Protein AF-X0Q9S0-F1 (afdb_monomer)

Solvent-accessible surface area (backbone atoms only — not comparable to full-atom values): 22453 Å² total; per-residue (Å²): 138,79,88,78,72,75,58,71,63,37,66,75,70,64,47,68,87,44,74,66,47,53,48,51,51,53,49,36,56,74,54,34,60,65,40,56,36,27,45,19,54,51,12,30,58,43,15,49,47,54,34,52,77,69,72,49,45,73,78,75,65,36,56,52,60,56,29,42,50,25,21,48,35,28,64,40,8,76,16,77,88,15,54,61,89,44,36,42,34,49,24,4,16,52,46,42,39,51,59,40,48,78,71,67,52,55,66,71,62,40,52,50,32,27,50,22,14,48,26,47,88,40,84,91,50,26,72,74,65,49,59,44,19,27,32,32,30,48,6,43,40,23,73,64,73,48,50,70,52,87,73,49,61,90,63,49,65,60,55,50,38,71,78,34,54,54,74,64,34,66,59,53,52,49,52,53,52,34,50,51,27,70,78,41,55,79,27,24,46,63,92,38,71,55,12,53,56,36,43,78,75,44,63,90,80,72,53,62,53,76,69,53,54,56,64,67,62,74,79,78,72,70,66,60,75,81,62,48,51,80,72,66,88,45,83,77,42,43,61,58,50,42,50,55,20,59,76,70,65,34,58,67,54,43,45,68,77,50,57,72,75,34,75,46,57,92,46,95,94,47,80,30,66,17,50,71,42,51,65,67,52,63,88,73,65,71,99,68,93,70,85,72,83,84,73,85,83,76,83,85,78,87,81,91,86,85,87,87,84,88,84,83,87,85,88,86,88,81,88,83,90,82,89,86,90,84,90,88,87,87,89,86,83,88,88,84,91,82,88,83,90,88,82,84,84,88,85,88,83,84,91,79,92,80,91,78,91,81,90,79,87,76,94,129

Radius of gyration: 30.39 Å; Cα contacts (8 Å, |Δi|>4): 397; chains: 1; bounding box: 87×72×73 Å

Mean predicted aligned error: 15.75 Å

Organism: NCBI:txid1219028

Structure (mmCIF, N/CA/C/O backbone):
data_AF-X0Q9S0-F1
#
_entry.id   AF-X0Q9S0-F1
#
loop_
_atom_site.group_PDB
_atom_site.id
_atom_site.type_symbol
_atom_site.label_atom_id
_atom_site.label_alt_id
_atom_site.label_comp_id
_atom_site.label_asym_id
_atom_site.label_entity_id
_atom_site.label_seq_id
_atom_site.pdbx_PDB_ins_code
_atom_site.Cartn_x
_atom_site.Cartn_y
_atom_site.Cartn_z
_atom_site.occupancy
_atom_site.B_iso_or_equiv
_atom_site.auth_seq_id
_atom_site.auth_comp_id
_atom_site.auth_asym_id
_atom_site.auth_atom_id
_atom_site.pdbx_PDB_model_num
ATOM 1 N N . MET A 1 1 ? -32.290 -8.575 16.483 1.00 38.75 1 MET A N 1
ATOM 2 C CA . MET A 1 1 ? -31.457 -8.051 17.584 1.00 38.75 1 MET A CA 1
ATOM 3 C C . MET A 1 1 ? -30.610 -9.194 18.115 1.00 38.75 1 MET A C 1
ATOM 5 O O . MET A 1 1 ? -30.949 -9.802 19.120 1.00 38.75 1 MET A O 1
ATOM 9 N N . THR A 1 2 ? -29.566 -9.558 17.380 1.00 39.25 2 THR A N 1
ATOM 10 C CA . THR A 1 2 ? -28.496 -10.420 17.885 1.00 39.25 2 THR A CA 1
ATOM 11 C C . THR A 1 2 ? -27.460 -9.489 18.491 1.00 39.25 2 THR A C 1
ATOM 13 O O . THR A 1 2 ? -26.942 -8.611 17.811 1.00 39.25 2 THR A O 1
ATOM 16 N N . THR A 1 3 ? -27.273 -9.603 19.800 1.00 47.34 3 THR A N 1
ATOM 17 C CA . THR A 1 3 ? -26.251 -8.912 20.588 1.00 47.34 3 THR A CA 1
ATOM 18 C C . THR A 1 3 ? -24.872 -9.218 20.013 1.00 47.34 3 THR A C 1
ATOM 20 O O . THR A 1 3 ? -24.366 -10.325 20.187 1.00 47.34 3 THR A O 1
ATOM 23 N N . ASP A 1 4 ? -24.313 -8.244 19.302 1.00 51.09 4 ASP A N 1
ATOM 24 C CA . ASP A 1 4 ? -23.002 -8.305 18.667 1.00 51.09 4 ASP A CA 1
ATOM 25 C C . ASP A 1 4 ? -21.937 -7.996 19.726 1.00 51.09 4 ASP A C 1
ATOM 27 O O . ASP A 1 4 ? -21.600 -6.841 19.989 1.00 51.09 4 ASP A O 1
ATOM 31 N N . ALA A 1 5 ? -21.479 -9.026 20.441 1.00 55.69 5 ALA A N 1
ATOM 32 C CA . ALA A 1 5 ? -20.347 -8.867 21.346 1.00 55.69 5 ALA A CA 1
ATOM 33 C C . ALA A 1 5 ? -19.143 -8.327 20.545 1.00 55.69 5 ALA A C 1
ATOM 35 O O . ALA A 1 5 ? -18.957 -8.728 19.392 1.00 55.69 5 ALA A O 1
ATOM 36 N N . PRO A 1 6 ? -18.330 -7.408 21.093 1.00 58.06 6 PRO A N 1
ATOM 37 C CA . PRO A 1 6 ? -17.090 -7.002 20.449 1.00 58.06 6 PRO A CA 1
ATOM 38 C C . PRO A 1 6 ? -16.231 -8.207 20.115 1.00 58.06 6 PRO A C 1
ATOM 40 O O . PRO A 1 6 ? -16.022 -9.078 20.961 1.00 58.06 6 PRO A O 1
ATOM 43 N N . LEU A 1 7 ? -15.739 -8.262 18.874 1.00 71.88 7 LEU A N 1
ATOM 44 C CA . LEU A 1 7 ? -14.664 -9.186 18.544 1.00 71.88 7 LEU A CA 1
ATOM 45 C C . LEU A 1 7 ? -13.523 -8.884 19.532 1.00 71.88 7 LEU A C 1
ATOM 47 O O . LEU A 1 7 ? -13.099 -7.728 19.587 1.00 71.88 7 LEU A O 1
ATOM 51 N N . PRO A 1 8 ? -13.017 -9.864 20.309 1.00 84.75 8 PRO A N 1
ATOM 52 C CA . PRO A 1 8 ? -12.055 -9.608 21.389 1.00 84.75 8 PRO A CA 1
ATOM 53 C C . PRO A 1 8 ? -10.832 -8.784 20.957 1.00 84.75 8 PRO A C 1
ATOM 55 O O . PRO A 1 8 ? -10.258 -8.033 21.741 1.00 84.75 8 PRO A O 1
ATOM 58 N N . VAL A 1 9 ? -10.468 -8.880 19.677 1.00 90.62 9 VAL A N 1
ATOM 59 C CA . VAL A 1 9 ? -9.360 -8.139 19.071 1.00 90.62 9 VAL A CA 1
ATOM 60 C C . VAL A 1 9 ? -9.606 -6.629 18.948 1.00 90.62 9 VAL A C 1
ATOM 62 O O . VAL A 1 9 ? -8.656 -5.858 19.073 1.00 90.62 9 VAL A O 1
ATOM 65 N N . PHE A 1 10 ? -10.855 -6.185 18.750 1.00 94.50 10 PHE A N 1
ATOM 66 C CA . PHE A 1 10 ? -11.200 -4.759 18.696 1.00 94.50 10 PHE A CA 1
ATOM 67 C C . PHE A 1 10 ? -10.978 -4.103 20.054 1.00 94.50 10 PHE A C 1
ATOM 69 O O . PHE A 1 10 ? -10.376 -3.036 20.130 1.00 94.50 10 PHE A O 1
ATOM 76 N N . GLU A 1 11 ? -11.386 -4.774 21.130 1.00 92.56 11 GLU A N 1
ATOM 77 C CA . GLU A 1 11 ? -11.150 -4.301 22.492 1.00 92.56 11 GLU A CA 1
ATOM 78 C C . GLU A 1 11 ? -9.654 -4.328 22.837 1.00 92.56 11 GLU A C 1
ATOM 80 O O . GLU A 1 11 ? -9.102 -3.314 23.268 1.00 92.56 11 GLU A O 1
ATOM 85 N N . GLN A 1 12 ? -8.975 -5.452 22.574 1.00 93.25 12 GLN A N 1
ATOM 86 C CA . GLN A 1 12 ? -7.565 -5.641 22.925 1.00 93.25 12 GLN A CA 1
ATOM 87 C C . GLN A 1 12 ? -6.646 -4.608 22.257 1.00 93.25 12 GLN A C 1
ATOM 89 O O . GLN A 1 12 ? -5.791 -4.019 22.916 1.00 93.25 12 GLN A O 1
ATOM 94 N N . LEU A 1 13 ? -6.850 -4.337 20.965 1.00 95.06 13 LEU A N 1
ATOM 95 C CA . LEU A 1 13 ? -6.058 -3.356 20.216 1.00 95.06 13 LEU A CA 1
ATOM 96 C C . LEU A 1 13 ? -6.692 -1.963 20.184 1.00 95.06 13 LEU A C 1
ATOM 98 O O . LEU A 1 13 ? -6.166 -1.058 19.532 1.00 95.06 13 LEU A O 1
ATOM 102 N N . ARG A 1 14 ? -7.804 -1.773 20.906 1.00 94.62 14 ARG A N 1
ATOM 103 C CA . ARG A 1 14 ? -8.579 -0.527 20.959 1.00 94.62 14 ARG A CA 1
ATOM 104 C C . ARG A 1 14 ? -8.937 -0.001 19.566 1.00 94.62 14 ARG A C 1
ATOM 106 O O . ARG A 1 14 ? -8.844 1.205 19.339 1.00 94.62 14 ARG A O 1
ATOM 113 N N . LEU A 1 15 ? -9.270 -0.894 18.633 1.00 96.88 15 LEU A N 1
ATOM 114 C CA . LEU A 1 15 ? -9.697 -0.551 17.273 1.00 96.88 15 LEU A CA 1
ATOM 115 C C . LEU A 1 15 ? -11.034 0.220 17.325 1.00 96.88 15 LEU A C 1
ATOM 117 O O . LEU A 1 15 ? -11.824 -0.017 18.240 1.00 96.88 15 LEU A O 1
ATOM 121 N N . PRO A 1 16 ? -11.315 1.127 16.374 1.00 96.81 16 PRO A N 1
ATOM 122 C CA . PRO A 1 16 ? -12.570 1.852 16.291 1.00 96.81 16 PRO A CA 1
ATOM 123 C C . PRO A 1 16 ? -13.663 0.834 16.043 1.00 96.81 16 PRO A C 1
ATOM 125 O O . PRO A 1 16 ? -13.645 0.112 15.048 1.00 96.81 16 PRO A O 1
ATOM 128 N N . ASP A 1 17 ? -14.580 0.747 16.993 1.00 95.75 17 ASP A N 1
ATOM 129 C CA . ASP A 1 17 ? -15.583 -0.300 17.044 1.00 95.75 17 ASP A CA 1
ATOM 130 C C . ASP A 1 17 ? -16.940 0.245 16.589 1.00 95.75 17 ASP A C 1
ATOM 132 O O . ASP A 1 17 ? -17.785 0.643 17.394 1.00 95.75 17 ASP A O 1
ATOM 136 N N . THR A 1 18 ? -17.117 0.328 15.271 1.00 96.25 18 THR A N 1
ATOM 137 C CA . THR A 1 18 ? -18.358 0.760 14.624 1.00 96.25 18 THR A CA 1
ATOM 138 C C . THR A 1 18 ? -18.857 -0.334 13.684 1.00 96.25 18 THR A C 1
ATOM 140 O O . THR A 1 18 ? -18.119 -1.243 13.304 1.00 96.25 18 THR A O 1
ATOM 143 N N . GLY A 1 19 ? -20.130 -0.267 13.282 1.00 96.88 19 GLY A N 1
ATOM 144 C CA . GLY A 1 19 ? -20.668 -1.236 12.319 1.00 96.88 19 GLY A CA 1
ATOM 145 C C . GLY A 1 19 ? -19.870 -1.255 11.009 1.00 96.88 19 GLY A C 1
ATOM 146 O O . GLY A 1 19 ? -19.574 -2.319 10.479 1.00 96.88 19 GLY A O 1
ATOM 147 N N . LEU A 1 20 ? -19.436 -0.082 10.537 1.00 98.44 20 LEU A N 1
ATOM 148 C CA . LEU A 1 20 ? -18.672 0.057 9.300 1.00 98.44 20 LEU A CA 1
ATOM 149 C C . LEU A 1 20 ? -17.265 -0.557 9.401 1.00 98.44 20 LEU A C 1
ATOM 151 O O . LEU A 1 20 ? -16.809 -1.199 8.454 1.00 98.44 20 LEU A O 1
ATOM 155 N N . THR A 1 21 ? -16.578 -0.405 10.538 1.00 98.38 21 THR A N 1
ATOM 156 C CA . THR A 1 21 ? -15.241 -0.994 10.728 1.00 98.38 21 THR A CA 1
ATOM 157 C C . THR A 1 21 ? -15.302 -2.507 10.895 1.00 98.38 21 THR A C 1
ATOM 159 O O . THR A 1 21 ? -14.452 -3.206 10.344 1.00 98.38 21 THR A O 1
ATOM 162 N N . ARG A 1 22 ? -16.326 -3.040 11.575 1.00 98.00 22 ARG A N 1
ATOM 163 C CA . ARG A 1 22 ? -16.581 -4.491 11.656 1.00 98.00 22 ARG A CA 1
ATOM 164 C C . ARG A 1 22 ? -16.895 -5.100 10.295 1.00 98.00 22 ARG A C 1
ATOM 166 O O . ARG A 1 22 ? -16.372 -6.168 9.967 1.00 98.00 22 ARG A O 1
ATOM 173 N N . ASP A 1 23 ? -17.704 -4.409 9.499 1.00 98.31 23 ASP A N 1
ATOM 174 C CA . ASP A 1 23 ? -18.024 -4.814 8.134 1.00 98.31 23 ASP A CA 1
ATOM 175 C C . ASP A 1 23 ? -16.766 -4.864 7.265 1.00 98.31 23 ASP A C 1
ATOM 177 O O . ASP A 1 23 ? -16.524 -5.869 6.602 1.00 98.31 23 ASP A O 1
ATOM 181 N N . ALA A 1 24 ? -15.941 -3.810 7.291 1.00 98.69 24 ALA A N 1
ATOM 182 C CA . ALA A 1 24 ? -14.699 -3.757 6.520 1.00 98.69 24 ALA A CA 1
ATOM 183 C C . ALA A 1 24 ? -13.704 -4.834 6.971 1.00 98.69 24 ALA A C 1
ATOM 185 O O . ALA A 1 24 ? -13.101 -5.508 6.140 1.00 98.69 24 ALA A O 1
ATOM 186 N N . TYR A 1 25 ? -13.575 -5.043 8.283 1.00 98.50 25 TYR A N 1
ATOM 187 C CA . TYR A 1 25 ? -12.740 -6.096 8.855 1.00 98.50 25 TYR A CA 1
ATOM 188 C C . TYR A 1 25 ? -13.167 -7.486 8.366 1.00 98.50 25 TYR A C 1
ATOM 190 O O . TYR A 1 25 ? -12.335 -8.258 7.895 1.00 98.50 25 TYR A O 1
ATOM 198 N N . THR A 1 26 ? -14.468 -7.786 8.420 1.00 98.00 26 THR A N 1
ATOM 199 C CA . THR A 1 26 ? -15.025 -9.071 7.967 1.00 98.00 26 THR A CA 1
ATOM 200 C C . THR A 1 26 ? -14.883 -9.246 6.457 1.00 98.00 26 THR A C 1
ATOM 202 O O . THR A 1 26 ? -14.530 -10.327 5.989 1.00 98.00 26 THR A O 1
ATOM 205 N N . TYR A 1 27 ? -15.128 -8.181 5.694 1.00 98.50 27 TYR A N 1
ATOM 206 C CA . TYR A 1 27 ? -14.993 -8.175 4.242 1.00 98.50 27 TYR A CA 1
ATOM 207 C C . TYR A 1 27 ? -13.560 -8.500 3.809 1.00 98.50 27 TYR A C 1
ATOM 209 O O . TYR A 1 27 ? -13.349 -9.443 3.051 1.00 98.50 27 TYR A O 1
ATOM 217 N N . VAL A 1 28 ? -12.562 -7.798 4.354 1.00 98.50 28 VAL A N 1
ATOM 218 C CA . VAL A 1 28 ? -11.153 -8.021 3.992 1.00 98.50 28 VAL A CA 1
ATOM 219 C C . VAL A 1 28 ? -10.656 -9.389 4.463 1.00 98.50 28 VAL A C 1
ATOM 221 O O . VAL A 1 28 ? -9.937 -10.053 3.715 1.00 98.50 28 VAL A O 1
ATOM 224 N N . ALA A 1 29 ? -11.080 -9.850 5.646 1.00 98.19 29 ALA A N 1
ATOM 225 C CA . ALA A 1 29 ? -10.764 -11.192 6.139 1.00 98.19 29 ALA A CA 1
ATOM 226 C C . ALA A 1 29 ? -11.293 -12.307 5.220 1.00 98.19 29 ALA A C 1
ATOM 228 O O . ALA A 1 29 ? -10.673 -13.359 5.110 1.00 98.19 29 ALA A O 1
ATOM 229 N N . GLY A 1 30 ? -12.442 -12.095 4.568 1.00 98.19 30 GLY A N 1
ATOM 230 C CA . GLY A 1 30 ? -13.020 -13.053 3.622 1.00 98.19 30 GLY A CA 1
ATOM 231 C C . GLY A 1 30 ? -12.480 -12.935 2.194 1.00 98.19 30 GLY A C 1
ATOM 232 O O . GLY A 1 30 ? -12.464 -13.927 1.468 1.00 98.19 30 GLY A O 1
ATOM 233 N N . ALA A 1 31 ? -12.056 -11.737 1.783 1.00 98.06 31 ALA A N 1
ATOM 234 C CA . ALA A 1 31 ? -11.653 -11.443 0.407 1.00 98.06 31 ALA A CA 1
ATOM 235 C C . ALA A 1 31 ? -10.149 -11.626 0.142 1.00 98.06 31 ALA A C 1
ATOM 237 O O . ALA A 1 31 ? -9.744 -11.799 -1.008 1.00 98.06 31 ALA A O 1
ATOM 238 N N . THR A 1 32 ? -9.305 -11.573 1.177 1.00 98.38 32 THR A N 1
ATOM 239 C CA . THR A 1 32 ? -7.841 -11.594 1.028 1.00 98.38 32 THR A CA 1
ATOM 240 C C . THR A 1 32 ? -7.196 -12.763 1.778 1.00 98.38 32 THR A C 1
ATOM 242 O O . THR A 1 32 ? -7.757 -13.245 2.759 1.00 98.38 32 THR A O 1
ATOM 245 N N . PRO A 1 33 ? -6.007 -13.235 1.355 1.00 98.06 33 PRO A N 1
ATOM 246 C CA . PRO A 1 33 ? -5.219 -14.166 2.157 1.00 98.06 33 PRO A CA 1
ATOM 247 C C . PRO A 1 33 ? -4.855 -13.582 3.530 1.00 98.06 33 PRO A C 1
ATOM 249 O O . PRO A 1 33 ? -4.583 -12.385 3.639 1.00 98.06 33 PRO A O 1
ATOM 252 N N . ASP A 1 34 ? -4.720 -14.446 4.542 1.00 98.38 34 ASP A N 1
ATOM 253 C CA . ASP A 1 34 ? -4.418 -14.058 5.930 1.00 98.38 34 ASP A CA 1
ATOM 254 C C . ASP A 1 34 ? -3.247 -13.076 6.056 1.00 98.38 34 ASP A C 1
ATOM 256 O O . ASP A 1 34 ? -3.319 -12.129 6.833 1.00 98.38 34 ASP A O 1
ATOM 260 N N . PHE A 1 35 ? -2.170 -13.244 5.279 1.00 98.50 35 PHE A N 1
ATOM 261 C CA . PHE A 1 35 ? -1.013 -12.348 5.365 1.00 98.50 35 PHE A CA 1
ATOM 262 C C . PHE A 1 35 ? -1.349 -10.899 4.971 1.00 98.50 35 PHE A C 1
ATOM 264 O O . PHE A 1 35 ? -0.801 -9.981 5.583 1.00 98.50 35 PHE A O 1
ATOM 271 N N . ILE A 1 36 ? -2.261 -10.693 4.010 1.00 98.62 36 ILE A N 1
ATOM 272 C CA . ILE A 1 36 ? -2.746 -9.368 3.595 1.00 98.62 36 ILE A CA 1
ATOM 273 C C . ILE A 1 36 ? -3.682 -8.819 4.661 1.00 98.62 36 ILE A C 1
ATOM 275 O O . ILE A 1 36 ? -3.451 -7.735 5.182 1.00 98.62 36 ILE A O 1
ATOM 279 N N . PHE A 1 37 ? -4.689 -9.591 5.060 1.00 98.75 37 PHE A N 1
ATOM 280 C CA . PHE A 1 37 ? -5.626 -9.170 6.096 1.00 98.75 37 PHE A CA 1
ATOM 281 C C . PHE A 1 37 ? -4.911 -8.772 7.400 1.00 98.75 37 PHE A C 1
ATOM 283 O O . PHE A 1 37 ? -5.139 -7.689 7.946 1.00 98.75 37 PHE A O 1
ATOM 290 N N . HIS A 1 38 ? -3.980 -9.608 7.865 1.00 98.75 38 HIS A N 1
ATOM 291 C CA . HIS A 1 38 ? -3.142 -9.316 9.022 1.00 98.75 38 HIS A CA 1
ATOM 292 C C . HIS A 1 38 ? -2.341 -8.027 8.808 1.00 98.75 38 HIS A C 1
ATOM 294 O O . HIS A 1 38 ? -2.346 -7.162 9.681 1.00 98.75 38 HIS A O 1
ATOM 300 N N . HIS A 1 39 ? -1.677 -7.875 7.657 1.00 98.75 39 HIS A N 1
ATOM 301 C CA . HIS A 1 39 ? -0.933 -6.663 7.306 1.00 98.75 39 HIS A CA 1
ATOM 302 C C . HIS A 1 39 ? -1.788 -5.401 7.390 1.00 98.75 39 HIS A C 1
ATOM 304 O O . HIS A 1 39 ? -1.365 -4.414 7.996 1.00 98.75 39 HIS A O 1
ATOM 310 N N . SER A 1 40 ? -2.999 -5.437 6.849 1.00 98.69 40 SER A N 1
ATOM 311 C CA . SER A 1 40 ? -3.891 -4.287 6.825 1.00 98.69 40 SER A CA 1
ATOM 312 C C . SER A 1 40 ? -4.284 -3.838 8.240 1.00 98.69 40 SER A C 1
ATOM 314 O O . SER A 1 40 ? -4.244 -2.645 8.554 1.00 98.69 40 SER A O 1
ATOM 316 N N . VAL A 1 41 ? -4.553 -4.786 9.150 1.00 98.69 41 VAL A N 1
ATOM 317 C CA . VAL A 1 41 ? -4.840 -4.470 10.562 1.00 98.69 41 VAL A CA 1
ATOM 318 C C . VAL A 1 41 ? -3.590 -3.975 11.299 1.00 98.69 41 VAL A C 1
ATOM 320 O O . VAL A 1 41 ? -3.659 -2.977 12.021 1.00 98.69 41 VAL A O 1
ATOM 323 N N . ARG A 1 42 ? -2.423 -4.608 11.101 1.00 98.75 42 ARG A N 1
ATOM 324 C CA . ARG A 1 42 ? -1.157 -4.144 11.706 1.00 98.75 42 ARG A CA 1
ATOM 325 C C . ARG 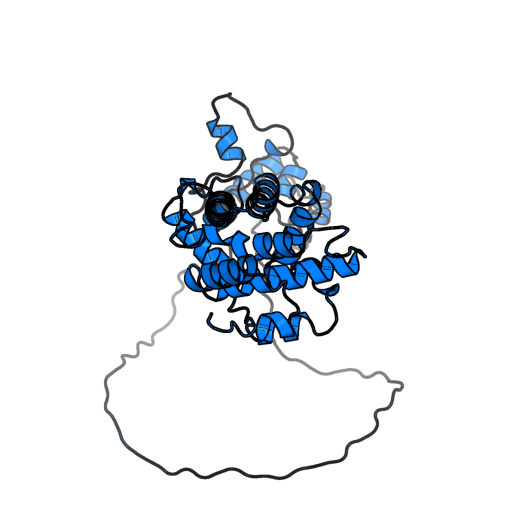A 1 42 ? -0.795 -2.729 11.262 1.00 98.75 42 ARG A C 1
ATOM 327 O O . ARG A 1 42 ? -0.391 -1.913 12.090 1.00 98.75 42 ARG A O 1
ATOM 334 N N . SER A 1 43 ? -0.991 -2.429 9.981 1.00 98.88 43 SER A N 1
ATOM 335 C CA . SER A 1 43 ? -0.730 -1.115 9.389 1.00 98.88 43 SER A CA 1
ATOM 336 C C . SER A 1 43 ? -1.533 -0.019 10.078 1.00 98.88 43 SER A C 1
ATOM 338 O O . SER A 1 43 ? -0.978 1.028 10.402 1.00 98.88 43 SER A O 1
ATOM 340 N N . TYR A 1 44 ? -2.804 -0.274 10.400 1.00 98.88 44 TYR A N 1
ATOM 341 C CA . TYR A 1 44 ? -3.607 0.651 11.196 1.00 98.88 44 TYR A CA 1
ATOM 342 C C . TYR A 1 44 ? -3.036 0.879 12.604 1.00 98.88 44 TYR A C 1
ATOM 344 O O . TYR A 1 44 ? -2.895 2.024 13.043 1.00 98.88 44 TYR A O 1
ATOM 352 N N . VAL A 1 45 ? -2.665 -0.192 13.312 1.00 98.81 45 VAL A N 1
ATOM 353 C CA . VAL A 1 45 ? -2.117 -0.073 14.673 1.00 98.81 45 VAL A CA 1
ATOM 354 C C . VAL A 1 45 ? -0.823 0.747 14.673 1.00 98.81 45 VAL A C 1
ATOM 356 O O . VAL A 1 45 ? -0.633 1.620 15.524 1.00 98.81 45 VAL A O 1
ATOM 359 N N . PHE A 1 46 ? 0.047 0.536 13.683 1.00 98.81 46 PHE A N 1
ATOM 360 C CA . PHE A 1 46 ? 1.271 1.322 13.534 1.00 98.81 46 PHE A CA 1
ATOM 361 C C . PHE A 1 46 ? 0.993 2.764 13.100 1.00 98.81 46 PHE A C 1
ATOM 363 O O . PHE A 1 46 ? 1.628 3.678 13.624 1.00 98.81 46 PHE A O 1
ATOM 370 N N . ALA A 1 47 ? 0.012 3.005 12.224 1.00 98.75 47 ALA A N 1
ATOM 371 C CA . ALA A 1 47 ? -0.422 4.355 11.861 1.00 98.75 47 ALA A CA 1
ATOM 372 C C . ALA A 1 47 ? -0.855 5.159 13.098 1.00 98.75 47 ALA A C 1
ATOM 374 O O . ALA A 1 47 ? -0.444 6.308 13.272 1.00 98.75 47 ALA A O 1
ATOM 375 N N . ARG A 1 48 ? -1.600 4.539 14.020 1.00 98.44 48 ARG A N 1
ATOM 376 C CA . ARG A 1 48 ? -1.983 5.177 15.287 1.00 98.44 48 ARG A CA 1
ATOM 377 C C . ARG A 1 48 ? -0.833 5.433 16.236 1.00 98.44 48 ARG A C 1
ATOM 379 O O . ARG A 1 48 ? -0.810 6.487 16.868 1.00 98.44 48 ARG A O 1
ATOM 386 N N . ALA A 1 49 ? 0.126 4.517 16.328 1.00 98.56 49 ALA A N 1
ATOM 387 C CA . ALA A 1 49 ? 1.345 4.761 17.094 1.00 98.56 49 ALA A CA 1
ATOM 388 C C . ALA A 1 49 ? 2.104 5.984 16.544 1.00 98.56 49 ALA A C 1
ATOM 390 O O . ALA A 1 49 ? 2.543 6.843 17.309 1.00 98.56 49 ALA A O 1
ATOM 391 N N . HIS A 1 50 ? 2.176 6.133 15.216 1.00 98.50 50 HIS A N 1
ATOM 392 C CA . HIS A 1 50 ? 2.764 7.320 14.586 1.00 98.50 50 HIS A CA 1
ATOM 393 C C . HIS A 1 50 ? 1.968 8.595 14.845 1.00 98.50 50 HIS A C 1
ATOM 395 O O . HIS A 1 50 ? 2.577 9.650 15.014 1.00 98.50 50 HIS A O 1
ATOM 401 N N . ALA A 1 51 ? 0.637 8.523 14.883 1.00 98.44 51 ALA A N 1
ATOM 402 C CA . ALA A 1 51 ? -0.205 9.660 15.245 1.00 98.44 51 ALA A CA 1
ATOM 403 C C . ALA A 1 51 ? 0.077 10.120 16.685 1.00 98.44 51 ALA A C 1
ATOM 405 O O . ALA A 1 51 ? 0.321 11.302 16.923 1.00 98.44 51 ALA A O 1
ATOM 406 N N . GLN A 1 52 ? 0.154 9.174 17.627 1.00 97.50 52 GLN A N 1
ATOM 407 C CA . GLN A 1 52 ? 0.480 9.441 19.032 1.00 97.50 52 GLN A CA 1
ATOM 408 C C . GLN A 1 52 ? 1.870 10.066 19.193 1.00 97.50 52 GLN A C 1
ATOM 410 O O . GLN A 1 52 ? 2.018 11.059 19.902 1.00 97.50 52 GLN A O 1
ATOM 415 N N . ASN A 1 53 ? 2.876 9.547 18.483 1.00 97.12 53 ASN A N 1
ATOM 416 C CA . ASN A 1 53 ? 4.231 10.105 18.484 1.00 97.12 53 ASN A CA 1
ATOM 417 C C . ASN A 1 53 ? 4.294 11.542 17.940 1.00 97.12 53 ASN A C 1
ATOM 419 O O . ASN A 1 53 ? 5.190 12.301 18.304 1.00 97.12 53 ASN A O 1
ATOM 423 N N . GLN A 1 54 ? 3.353 11.916 17.071 1.00 97.12 54 GLN A N 1
ATOM 424 C CA . GLN A 1 54 ? 3.213 13.268 16.528 1.00 97.12 54 GLN A CA 1
ATOM 425 C C . GLN A 1 54 ? 2.328 14.179 17.399 1.00 97.12 54 GLN A C 1
ATOM 427 O O . GLN A 1 54 ? 2.171 15.352 17.074 1.00 97.12 54 GLN A O 1
ATOM 432 N N . GLY A 1 55 ? 1.759 13.668 18.498 1.00 97.88 55 GLY A N 1
ATOM 433 C CA . GLY A 1 55 ? 0.833 14.412 19.355 1.00 97.88 55 GLY A CA 1
ATOM 434 C C . GLY A 1 55 ? -0.556 14.628 18.745 1.00 97.88 55 GLY A C 1
ATOM 435 O O . GLY A 1 55 ? -1.276 15.511 19.204 1.00 97.88 55 GLY A O 1
ATOM 436 N N . LEU A 1 56 ? -0.923 13.846 17.722 1.00 98.38 56 LEU A N 1
ATOM 437 C CA . LEU A 1 56 ? -2.205 13.943 17.024 1.00 98.38 56 LEU A CA 1
ATOM 438 C C . LEU A 1 56 ? -3.286 13.133 17.747 1.00 98.38 56 LEU A C 1
ATOM 440 O O . LEU A 1 56 ? -3.081 11.971 18.112 1.00 98.38 56 LEU A O 1
ATOM 444 N N . ASN A 1 57 ? -4.466 13.727 17.891 1.00 97.44 57 ASN A N 1
ATOM 445 C CA . ASN A 1 57 ? -5.608 13.159 18.593 1.00 97.44 57 ASN A CA 1
ATOM 446 C C . ASN A 1 57 ? -6.700 12.726 17.610 1.00 97.44 57 ASN A C 1
ATOM 448 O O . ASN A 1 57 ? -7.171 13.510 16.782 1.00 97.44 57 ASN A O 1
ATOM 452 N N . ALA A 1 58 ? -7.148 11.479 17.756 1.00 97.44 58 ALA A N 1
ATOM 453 C CA . ALA A 1 58 ? -8.307 10.947 17.047 1.00 97.44 58 ALA A CA 1
ATOM 454 C C . ALA A 1 58 ? -9.557 11.815 17.290 1.00 97.44 58 ALA A C 1
ATOM 456 O O . ALA A 1 58 ? -9.822 12.237 18.416 1.00 97.44 58 ALA A O 1
ATOM 457 N N . GLY A 1 59 ? -10.322 12.084 16.232 1.00 95.19 59 GLY A N 1
ATOM 458 C CA . GLY A 1 59 ? -11.538 12.902 16.256 1.00 95.19 59 GLY A CA 1
ATOM 459 C C . GLY A 1 59 ? -11.303 14.417 16.293 1.00 95.19 59 GLY A C 1
ATOM 460 O O . GLY A 1 59 ? -12.267 15.172 16.195 1.00 95.19 59 GLY A O 1
ATOM 461 N N . THR A 1 60 ? -10.052 14.872 16.430 1.00 96.44 60 THR A N 1
ATOM 462 C CA . THR A 1 60 ? -9.683 16.298 16.339 1.00 96.44 60 THR A CA 1
ATOM 463 C C . THR A 1 60 ? -8.749 16.550 15.162 1.00 96.44 60 THR A C 1
ATOM 465 O O . THR A 1 60 ? -9.040 17.397 14.324 1.00 96.44 60 THR A O 1
ATOM 468 N N . ASP A 1 61 ? -7.650 15.797 15.087 1.00 98.06 61 ASP A N 1
ATOM 469 C CA . ASP A 1 61 ? -6.606 15.985 14.075 1.00 98.06 61 ASP A CA 1
ATOM 470 C C . ASP A 1 61 ? -6.751 15.028 12.878 1.00 98.06 61 ASP A C 1
ATOM 472 O O . ASP A 1 61 ? -6.214 15.296 11.801 1.00 98.06 61 ASP A O 1
ATOM 476 N N . TYR A 1 62 ? -7.452 13.905 13.076 1.00 98.50 62 TYR A N 1
ATOM 477 C CA . TYR A 1 62 ? -7.799 12.923 12.044 1.00 98.50 62 TYR A CA 1
ATOM 478 C C . TYR A 1 62 ? -9.049 12.115 12.424 1.00 98.50 62 TYR A C 1
ATOM 480 O O . TYR A 1 62 ? -9.348 11.931 13.609 1.00 98.50 62 TYR A O 1
ATOM 488 N N . ASP A 1 63 ? -9.759 11.597 11.424 1.00 98.56 63 ASP A N 1
ATOM 489 C CA . ASP A 1 63 ? -10.852 10.630 11.584 1.00 98.56 63 ASP A CA 1
ATOM 490 C C . ASP A 1 63 ? -10.280 9.210 11.786 1.00 98.56 63 ASP A C 1
ATOM 492 O O . ASP A 1 63 ? -9.678 8.621 10.886 1.00 98.56 63 ASP A O 1
ATOM 496 N N . ASP A 1 64 ? -10.444 8.658 12.992 1.00 98.56 64 ASP A N 1
ATOM 497 C CA . ASP A 1 64 ? -9.895 7.346 13.369 1.00 98.56 64 ASP A CA 1
ATOM 498 C C . ASP A 1 64 ? -10.611 6.174 12.682 1.00 98.56 64 ASP A C 1
ATOM 500 O O . ASP A 1 64 ? -9.974 5.188 12.306 1.00 98.56 64 ASP A O 1
ATOM 504 N N . GLU A 1 65 ? -11.925 6.300 12.459 1.00 98.75 65 GLU A N 1
ATOM 505 C CA . GLU A 1 65 ? -12.700 5.321 11.693 1.00 98.75 65 GLU A CA 1
ATOM 506 C C . GLU A 1 65 ? -12.204 5.297 10.244 1.00 98.75 65 GLU A C 1
ATOM 508 O O . GLU A 1 65 ? -11.942 4.232 9.687 1.00 98.75 65 GLU A O 1
ATOM 513 N N . LEU A 1 66 ? -12.000 6.472 9.646 1.00 98.81 66 LEU A N 1
ATOM 514 C CA . LEU A 1 66 ? -11.524 6.592 8.271 1.00 98.81 66 LEU A CA 1
ATOM 515 C C . LEU A 1 66 ? -10.076 6.124 8.100 1.00 98.81 66 LEU A C 1
ATOM 517 O O . LEU A 1 66 ? -9.762 5.480 7.097 1.00 98.81 66 LEU A O 1
ATOM 521 N N . LEU A 1 67 ? -9.200 6.390 9.075 1.00 98.88 67 LEU A N 1
ATOM 522 C CA . LEU A 1 67 ? -7.838 5.854 9.086 1.00 98.88 67 LEU A CA 1
ATOM 523 C C . LEU A 1 67 ? -7.851 4.320 9.140 1.00 98.88 67 LEU A C 1
ATOM 525 O O . LEU A 1 67 ? -7.104 3.675 8.403 1.00 98.88 67 LEU A O 1
ATOM 529 N N . PHE A 1 68 ? -8.718 3.730 9.970 1.00 98.88 68 PHE A N 1
ATOM 530 C CA . PHE A 1 68 ? -8.901 2.280 10.018 1.00 98.88 68 PHE A CA 1
ATOM 531 C C . PHE A 1 68 ? -9.368 1.722 8.681 1.00 98.88 68 PHE A C 1
ATOM 533 O O . PHE A 1 68 ? -8.741 0.803 8.162 1.00 98.88 68 PHE A O 1
ATOM 540 N N . LEU A 1 69 ? -10.422 2.295 8.097 1.00 98.94 69 LEU A N 1
ATOM 541 C CA . LEU A 1 69 ? -10.962 1.849 6.812 1.00 98.94 69 LEU A CA 1
ATOM 542 C C . LEU A 1 69 ? -9.916 1.945 5.700 1.00 98.94 69 LEU A C 1
ATOM 544 O O . LEU A 1 69 ? -9.744 0.993 4.945 1.00 98.94 69 LEU A O 1
ATOM 548 N N . SER A 1 70 ? -9.173 3.053 5.651 1.00 98.88 70 SER A N 1
ATOM 549 C CA . SER A 1 70 ? -8.104 3.268 4.671 1.00 98.88 70 SER A CA 1
ATOM 550 C C . SER A 1 70 ? -7.016 2.202 4.787 1.00 98.88 70 SER A C 1
ATOM 552 O O . SER A 1 70 ? -6.646 1.601 3.785 1.00 98.88 70 SER A O 1
ATOM 554 N N . CYS A 1 71 ? -6.534 1.915 6.000 1.00 98.94 71 CYS A N 1
ATOM 555 C CA . CYS A 1 71 ? -5.525 0.878 6.225 1.00 98.94 71 CYS A CA 1
ATOM 556 C C . CYS A 1 71 ? -6.060 -0.532 5.956 1.00 98.94 71 CYS A C 1
ATOM 558 O O . CYS A 1 71 ? -5.370 -1.334 5.334 1.00 98.94 71 CYS A O 1
ATOM 560 N N . VAL A 1 72 ? -7.276 -0.851 6.408 1.00 98.81 72 VAL A N 1
ATOM 561 C CA . VAL A 1 72 ? -7.849 -2.197 6.277 1.00 98.81 72 VAL A CA 1
ATOM 562 C C . VAL A 1 72 ? -8.119 -2.548 4.813 1.00 98.81 72 VAL A C 1
ATOM 564 O O . VAL A 1 72 ? -7.848 -3.672 4.399 1.00 98.81 72 VAL A O 1
ATOM 567 N N . LEU A 1 73 ? -8.573 -1.580 4.016 1.00 98.88 73 LEU A N 1
ATOM 568 C CA . LEU A 1 73 ? -8.952 -1.784 2.618 1.00 98.88 73 LEU A CA 1
ATOM 569 C C . LEU A 1 73 ? -7.802 -1.585 1.612 1.00 98.88 73 LEU A C 1
ATOM 571 O O . LEU A 1 73 ? -8.002 -1.888 0.440 1.00 98.88 73 LEU A O 1
ATOM 575 N N . HIS A 1 74 ? -6.620 -1.092 2.008 1.00 98.88 74 HIS A N 1
ATOM 576 C CA . HIS A 1 74 ? -5.629 -0.607 1.029 1.00 98.88 74 HIS A CA 1
ATOM 577 C C . HIS A 1 74 ? -5.122 -1.647 0.022 1.00 98.88 74 HIS A C 1
ATOM 579 O O . HIS A 1 74 ? -4.909 -1.321 -1.144 1.00 98.88 74 HIS A O 1
ATOM 585 N N . ASP A 1 75 ? -4.996 -2.899 0.452 1.00 98.75 75 ASP A N 1
ATOM 586 C CA . ASP A 1 75 ? -4.524 -4.002 -0.387 1.00 98.75 75 ASP A CA 1
ATOM 587 C C . ASP A 1 75 ? -5.668 -4.838 -0.979 1.00 98.75 75 ASP A C 1
ATOM 589 O O . ASP A 1 75 ? -5.433 -5.904 -1.553 1.00 98.75 75 ASP A O 1
ATOM 593 N N . ILE A 1 76 ?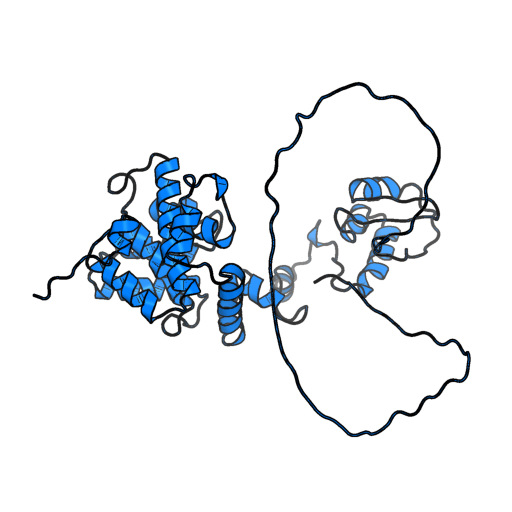 -6.923 -4.370 -0.907 1.00 98.75 76 ILE A N 1
ATOM 594 C CA . ILE A 1 76 ? -8.056 -5.115 -1.477 1.00 98.75 76 ILE A CA 1
ATOM 595 C C . ILE A 1 76 ? -7.911 -5.316 -2.993 1.00 98.75 76 ILE A C 1
ATOM 597 O O . ILE A 1 76 ? -8.436 -6.288 -3.526 1.00 98.75 76 ILE A O 1
ATOM 601 N N . GLY A 1 77 ? -7.124 -4.485 -3.685 1.00 98.50 77 GLY A N 1
ATOM 602 C CA . GLY A 1 77 ? -6.785 -4.671 -5.103 1.00 98.50 77 GLY A CA 1
ATOM 603 C C . GLY A 1 77 ? -5.974 -5.941 -5.405 1.00 98.50 77 GLY A C 1
ATOM 604 O O . GLY A 1 77 ? -5.885 -6.368 -6.555 1.00 98.50 77 GLY A O 1
ATOM 605 N N . VAL A 1 78 ? -5.395 -6.577 -4.380 1.00 98.25 78 VAL A N 1
ATOM 606 C CA . VAL A 1 78 ? -4.686 -7.861 -4.501 1.00 98.25 78 VAL A CA 1
ATOM 607 C C . VAL A 1 78 ? -5.648 -9.062 -4.382 1.00 98.25 78 VAL A C 1
ATOM 609 O O . VAL A 1 78 ? -5.285 -10.181 -4.749 1.00 98.25 78 VAL A O 1
ATOM 612 N N . SER A 1 79 ? -6.887 -8.848 -3.917 1.00 98.06 79 SER A N 1
ATOM 613 C CA . SER A 1 79 ? -7.939 -9.880 -3.877 1.00 98.06 79 SER A CA 1
ATOM 614 C C . SER A 1 79 ? -8.434 -10.271 -5.273 1.00 98.06 79 SER A C 1
ATOM 616 O O . SER A 1 79 ? -8.137 -9.595 -6.253 1.00 98.06 79 SER A O 1
ATOM 618 N N . GLU A 1 80 ? -9.229 -11.342 -5.362 1.00 96.50 80 GLU A N 1
ATOM 619 C CA . GLU A 1 80 ? -9.899 -11.723 -6.615 1.00 96.50 80 GLU A CA 1
ATOM 620 C C . GLU A 1 80 ? -10.898 -10.647 -7.074 1.00 96.50 80 GLU A C 1
ATOM 622 O O . GLU A 1 80 ? -10.902 -10.270 -8.243 1.00 96.50 80 GLU A O 1
ATOM 627 N N . GLU A 1 81 ? -11.702 -10.109 -6.151 1.00 95.00 81 GLU A N 1
ATOM 628 C CA . GLU A 1 81 ? -12.703 -9.072 -6.440 1.00 95.00 81 GLU A CA 1
ATOM 629 C C . GLU A 1 81 ? -12.054 -7.754 -6.882 1.00 95.00 81 GLU A C 1
ATOM 631 O O . GLU A 1 81 ? -12.498 -7.129 -7.843 1.00 95.00 81 GLU A O 1
ATOM 636 N N . GLY A 1 82 ? -10.957 -7.371 -6.227 1.00 96.31 82 GLY A N 1
ATOM 637 C CA . GLY A 1 82 ? -10.195 -6.169 -6.553 1.00 96.31 82 GLY A CA 1
ATOM 638 C C . GLY A 1 82 ? -9.204 -6.335 -7.708 1.00 96.31 82 GLY A C 1
ATOM 639 O O . GLY A 1 82 ? -8.492 -5.388 -8.031 1.00 96.31 82 GLY A O 1
ATOM 640 N N . ASN A 1 83 ? -9.119 -7.499 -8.362 1.00 97.38 83 ASN A N 1
ATOM 641 C CA . ASN A 1 83 ? -8.177 -7.732 -9.461 1.00 97.38 83 ASN A CA 1
ATOM 642 C C . ASN A 1 83 ? -8.709 -7.220 -10.816 1.00 97.38 83 ASN A C 1
ATOM 644 O O . ASN A 1 83 ? -8.876 -7.980 -11.779 1.00 97.38 83 ASN A O 1
ATOM 648 N N . GLY A 1 84 ? -8.936 -5.910 -10.909 1.00 96.31 84 GLY A N 1
ATOM 649 C CA . GLY A 1 84 ? -9.339 -5.212 -12.135 1.00 96.31 84 GLY A CA 1
ATOM 650 C C . GLY A 1 84 ? -8.246 -5.152 -13.213 1.00 96.31 84 GLY A C 1
ATOM 651 O O . GLY A 1 84 ? -7.322 -5.975 -13.243 1.00 96.31 84 GLY A O 1
ATOM 652 N N . ASP A 1 85 ? -8.361 -4.187 -14.124 1.00 96.25 85 ASP A N 1
ATOM 653 C CA . ASP A 1 85 ? -7.456 -3.989 -15.271 1.00 96.25 85 ASP A CA 1
ATOM 654 C C . ASP A 1 85 ? -6.531 -2.767 -15.089 1.00 96.25 85 ASP A C 1
ATOM 656 O O . ASP A 1 85 ? -6.013 -2.196 -16.050 1.00 96.25 85 ASP A O 1
ATOM 660 N N . GLN A 1 86 ? -6.302 -2.346 -13.842 1.00 96.50 86 GLN A N 1
ATOM 661 C CA . GLN A 1 86 ? -5.394 -1.253 -13.495 1.00 96.50 86 GLN A CA 1
ATOM 662 C C . GLN A 1 86 ? -4.343 -1.728 -12.486 1.00 96.50 86 GLN A C 1
ATOM 664 O O . GLN A 1 86 ? -4.330 -2.873 -12.033 1.00 96.50 86 GLN A O 1
ATOM 669 N N . ARG A 1 87 ? -3.398 -0.853 -12.131 1.00 97.69 87 ARG A N 1
ATOM 670 C CA . ARG A 1 87 ? -2.469 -1.144 -11.029 1.00 97.69 87 ARG A CA 1
ATOM 671 C C . ARG A 1 87 ? -3.266 -1.418 -9.742 1.00 97.69 87 ARG A C 1
ATOM 673 O O . ARG A 1 87 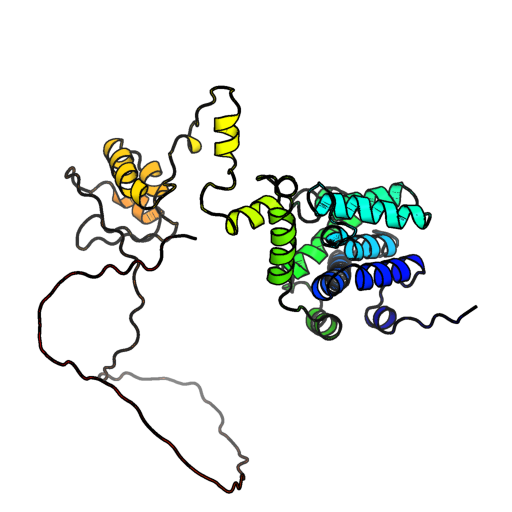? -4.281 -0.757 -9.516 1.00 97.69 87 ARG A O 1
ATOM 680 N N . PHE A 1 88 ? -2.827 -2.380 -8.925 1.00 98.50 88 PHE A N 1
ATOM 681 C CA . PHE A 1 88 ? -3.614 -2.878 -7.783 1.00 98.50 88 PHE A CA 1
ATOM 682 C C . PHE A 1 88 ? -3.978 -1.772 -6.782 1.00 98.50 88 PHE A C 1
ATOM 684 O O . PHE A 1 88 ? -5.013 -1.846 -6.136 1.00 98.50 88 PHE A O 1
ATOM 691 N N . GLU A 1 89 ? -3.161 -0.723 -6.688 1.00 98.69 89 GLU A N 1
ATOM 692 C CA . GLU A 1 89 ? -3.419 0.426 -5.826 1.00 98.69 89 GLU A CA 1
ATOM 693 C C . GLU A 1 89 ? -4.688 1.176 -6.252 1.00 98.69 89 GLU A C 1
ATOM 695 O O . GLU A 1 89 ? -5.457 1.627 -5.410 1.00 98.69 89 GLU A O 1
ATOM 700 N N . VAL A 1 90 ? -4.922 1.300 -7.563 1.00 98.69 90 VAL A N 1
ATOM 701 C CA . VAL A 1 90 ? -6.099 1.987 -8.114 1.00 98.69 90 VAL A CA 1
ATOM 702 C C . VAL A 1 90 ? -7.311 1.068 -8.085 1.00 98.69 90 VAL A C 1
ATOM 704 O O . VAL A 1 90 ? -8.360 1.482 -7.605 1.00 98.69 90 VAL A O 1
ATOM 707 N N . ASP A 1 91 ? -7.163 -0.192 -8.508 1.00 98.62 91 ASP A N 1
ATOM 708 C CA . ASP A 1 91 ? -8.281 -1.140 -8.429 1.00 98.62 91 ASP A CA 1
ATOM 709 C C . ASP A 1 91 ? -8.732 -1.354 -6.973 1.00 98.62 91 ASP A C 1
ATOM 711 O O . ASP A 1 91 ? -9.927 -1.448 -6.693 1.00 98.62 91 ASP A O 1
ATOM 715 N N . GLY A 1 92 ? -7.791 -1.364 -6.024 1.00 98.75 92 GLY A N 1
ATOM 716 C CA . GLY A 1 92 ? -8.086 -1.410 -4.597 1.00 98.75 92 GLY A CA 1
ATOM 717 C C . GLY A 1 92 ? -8.830 -0.170 -4.108 1.00 98.75 92 GLY A C 1
ATOM 718 O O . GLY A 1 92 ? -9.817 -0.296 -3.385 1.00 98.75 92 GLY A O 1
ATOM 719 N N . ALA A 1 93 ? -8.414 1.021 -4.543 1.00 98.88 93 ALA A N 1
ATOM 720 C CA . ALA A 1 93 ? -9.086 2.270 -4.197 1.00 98.88 93 ALA A CA 1
ATOM 721 C C . ALA A 1 93 ? -10.521 2.325 -4.754 1.00 98.88 93 ALA A C 1
ATOM 723 O O . ALA A 1 93 ? -11.445 2.707 -4.033 1.00 98.88 93 ALA A O 1
ATOM 724 N N . ASP A 1 94 ? -10.730 1.879 -5.995 1.00 98.88 94 ASP A N 1
ATOM 725 C CA . ASP A 1 94 ? -12.050 1.812 -6.633 1.00 98.88 94 ASP A CA 1
ATOM 726 C C . ASP A 1 94 ? -12.962 0.785 -5.939 1.00 98.88 94 ASP A C 1
ATOM 728 O O . ASP A 1 94 ? -14.124 1.079 -5.641 1.00 98.88 94 ASP A O 1
ATOM 732 N N . THR A 1 95 ? -12.418 -0.388 -5.598 1.00 98.88 95 THR A N 1
ATOM 733 C CA . THR A 1 95 ? -13.129 -1.445 -4.857 1.00 98.88 95 THR A CA 1
ATOM 734 C C . THR A 1 95 ? -13.531 -0.967 -3.460 1.00 98.88 95 THR A C 1
ATOM 736 O O . THR A 1 95 ? -14.678 -1.129 -3.042 1.00 98.88 95 THR A O 1
ATOM 739 N N . ALA A 1 96 ? -12.616 -0.314 -2.740 1.00 98.88 96 ALA A N 1
ATOM 740 C CA . ALA A 1 96 ? -12.898 0.278 -1.438 1.00 98.88 96 ALA A CA 1
ATOM 741 C C . ALA A 1 96 ? -13.960 1.383 -1.536 1.00 98.88 96 ALA A C 1
ATOM 743 O O . ALA A 1 96 ? -14.885 1.430 -0.727 1.00 98.88 96 ALA A O 1
ATOM 744 N N . ALA A 1 97 ? -13.879 2.250 -2.548 1.00 98.88 97 ALA A N 1
ATOM 745 C CA . ALA A 1 97 ? -14.865 3.301 -2.762 1.00 98.88 97 ALA A 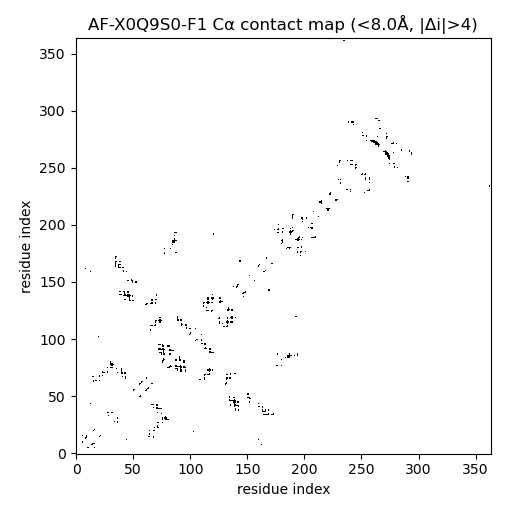CA 1
ATOM 746 C C . ALA A 1 97 ? -16.264 2.735 -3.046 1.00 98.88 97 ALA A C 1
ATOM 748 O O . ALA A 1 97 ? -17.246 3.265 -2.525 1.00 98.88 97 ALA A O 1
ATOM 749 N N . ALA A 1 98 ? -16.373 1.659 -3.832 1.00 98.81 98 ALA A N 1
ATOM 750 C CA . ALA A 1 98 ? -17.638 0.959 -4.048 1.00 98.81 98 ALA A CA 1
ATOM 751 C C . ALA A 1 98 ? -18.195 0.389 -2.732 1.00 98.81 98 ALA A C 1
ATOM 753 O O . ALA A 1 98 ? -19.323 0.713 -2.358 1.00 98.81 98 ALA A O 1
ATOM 754 N N . PHE A 1 99 ? -17.368 -0.344 -1.978 1.00 98.81 99 PHE A N 1
ATOM 755 C CA . PHE A 1 99 ? -17.724 -0.915 -0.675 1.00 98.81 99 PHE A CA 1
ATOM 756 C C . PHE A 1 99 ? -18.249 0.137 0.321 1.00 98.81 99 PHE A C 1
ATOM 758 O O . PHE A 1 99 ? -19.243 -0.094 1.020 1.00 98.81 99 PHE A O 1
ATOM 765 N N . LEU A 1 100 ? -17.584 1.296 0.394 1.00 98.81 100 LEU A N 1
ATOM 766 C CA . LEU A 1 100 ? -17.952 2.397 1.289 1.00 98.81 100 LEU A CA 1
ATOM 767 C C . LEU A 1 100 ? -19.232 3.104 0.821 1.00 98.81 100 LEU A C 1
ATOM 769 O O . LEU A 1 100 ? -20.098 3.424 1.639 1.00 98.81 100 LEU A O 1
ATOM 773 N N . ARG A 1 101 ? -19.392 3.308 -0.492 1.00 98.75 101 ARG A N 1
ATOM 774 C CA . ARG A 1 101 ? -20.587 3.936 -1.074 1.00 98.75 101 ARG A CA 1
ATOM 775 C C . ARG A 1 101 ? -21.841 3.099 -0.847 1.00 98.75 101 ARG A C 1
ATOM 777 O O . ARG A 1 101 ? -22.876 3.646 -0.476 1.00 98.75 101 ARG A O 1
ATOM 784 N N . GLU A 1 102 ? -21.745 1.778 -0.990 1.00 98.44 102 GLU A N 1
ATOM 785 C CA . GLU A 1 102 ? -22.842 0.847 -0.684 1.00 98.44 102 GLU A CA 1
ATOM 786 C C . GLU A 1 102 ? -23.289 0.910 0.784 1.00 98.44 102 GLU A C 1
ATOM 788 O O . GLU A 1 102 ? -24.442 0.619 1.099 1.00 98.44 102 GLU A O 1
ATOM 793 N N . ARG A 1 103 ? -22.397 1.347 1.681 1.00 98.50 103 ARG A N 1
ATOM 794 C CA . ARG A 1 103 ? -22.658 1.531 3.117 1.00 98.50 103 ARG A CA 1
ATOM 795 C C . ARG A 1 103 ? -23.037 2.961 3.496 1.00 98.50 103 ARG A C 1
ATOM 797 O O . ARG A 1 103 ? -23.141 3.273 4.680 1.00 98.50 103 ARG A O 1
ATOM 804 N N . GLY A 1 104 ? -23.277 3.825 2.510 1.00 98.25 104 GLY A N 1
ATOM 805 C CA . GLY A 1 104 ? -23.749 5.191 2.728 1.00 98.25 104 GLY A CA 1
ATOM 806 C C . GLY A 1 104 ? -22.693 6.135 3.304 1.00 98.25 104 GLY A C 1
ATOM 807 O O . GLY A 1 104 ? -23.051 7.135 3.927 1.00 98.25 104 GLY A O 1
ATOM 808 N N . VAL A 1 105 ? -21.406 5.830 3.121 1.00 98.69 105 VAL A N 1
ATOM 809 C CA . VAL A 1 105 ? -20.322 6.747 3.488 1.00 98.69 105 VAL A CA 1
ATOM 810 C C . VAL A 1 105 ? -20.360 7.967 2.568 1.00 98.69 105 VAL A C 1
ATOM 812 O O . VAL A 1 105 ? -20.631 7.866 1.375 1.00 98.69 105 VAL A O 1
ATOM 815 N N . GLU A 1 106 ? -20.115 9.138 3.142 1.00 98.62 106 GLU A N 1
ATOM 816 C CA . GLU A 1 106 ? -20.147 10.413 2.432 1.00 98.62 106 GLU A CA 1
ATOM 817 C C . GLU A 1 106 ? -18.951 10.554 1.465 1.00 98.62 106 GLU A C 1
ATOM 819 O O . GLU A 1 106 ? -17.843 10.098 1.755 1.00 98.62 106 GLU A O 1
ATOM 824 N N . GLU A 1 107 ? -19.177 11.154 0.290 1.00 98.62 107 GLU A N 1
ATOM 825 C CA . GLU A 1 107 ? -18.209 11.143 -0.820 1.00 98.62 107 GLU A CA 1
ATOM 826 C C . GLU A 1 107 ? -16.877 11.826 -0.480 1.00 98.62 107 GLU A C 1
ATOM 828 O O . GLU A 1 107 ? -15.837 11.387 -0.966 1.00 98.62 107 GLU A O 1
ATOM 833 N N . GLN A 1 108 ? -16.858 12.855 0.374 1.00 98.44 108 GLN A N 1
ATOM 834 C CA . GLN A 1 108 ? -15.607 13.470 0.817 1.00 98.44 108 GLN A CA 1
ATOM 835 C C . GLN A 1 108 ? -14.760 12.492 1.646 1.00 98.44 108 GLN A C 1
ATOM 837 O O . GLN A 1 108 ? -13.549 12.411 1.430 1.00 98.44 108 GLN A O 1
ATOM 842 N N . ARG A 1 109 ? -15.371 11.699 2.540 1.00 98.62 109 ARG A N 1
ATOM 843 C CA . ARG A 1 109 ? -14.666 10.616 3.259 1.00 98.62 109 ARG A CA 1
ATOM 844 C C . ARG A 1 109 ? -14.180 9.532 2.294 1.00 98.62 109 ARG A C 1
ATOM 846 O O . ARG A 1 109 ? -13.042 9.083 2.413 1.00 98.62 109 ARG A O 1
ATOM 853 N N . ILE A 1 110 ? -14.999 9.155 1.307 1.00 98.94 110 ILE A N 1
ATOM 854 C CA . ILE A 1 110 ? -14.609 8.186 0.267 1.00 98.94 110 ILE A CA 1
ATOM 855 C C . ILE A 1 110 ? -13.400 8.693 -0.525 1.00 98.94 110 ILE A C 1
ATOM 857 O O . ILE A 1 110 ? -12.470 7.927 -0.750 1.00 98.94 110 ILE A O 1
ATOM 861 N N . ALA A 1 111 ?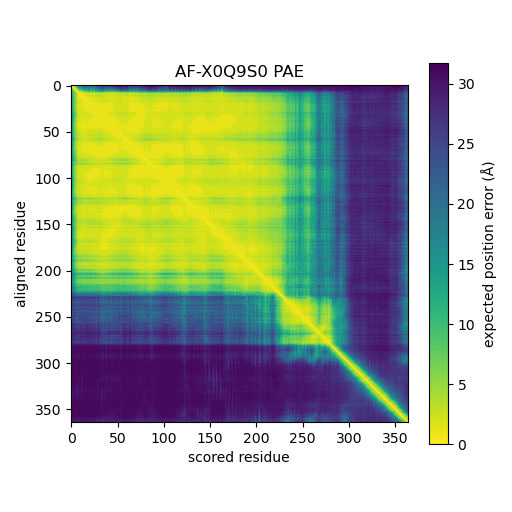 -13.371 9.971 -0.907 1.00 98.81 111 ALA A N 1
ATOM 862 C CA . ALA A 1 111 ? -12.254 10.556 -1.644 1.00 98.81 111 ALA A CA 1
ATOM 863 C C . ALA A 1 111 ? -10.937 10.506 -0.848 1.00 98.81 111 ALA A C 1
ATOM 865 O O . ALA A 1 111 ? -9.889 10.213 -1.420 1.00 98.81 111 ALA A O 1
ATOM 866 N N . ILE A 1 112 ? -10.987 10.729 0.470 1.00 98.81 112 ILE A N 1
ATOM 867 C CA . ILE A 1 112 ? -9.814 10.618 1.352 1.00 98.81 112 ILE A CA 1
ATOM 868 C C . ILE A 1 112 ? -9.334 9.164 1.444 1.00 98.81 112 ILE A C 1
ATOM 870 O O . ILE A 1 112 ? -8.136 8.915 1.314 1.00 98.81 112 ILE A O 1
ATOM 874 N N . ALA A 1 113 ? -10.247 8.203 1.633 1.00 98.88 113 ALA A N 1
ATOM 875 C CA . ALA A 1 113 ? -9.891 6.783 1.633 1.00 98.88 113 ALA A CA 1
ATOM 876 C C . ALA A 1 113 ? -9.301 6.358 0.281 1.00 98.88 113 ALA A C 1
ATOM 878 O O . ALA A 1 113 ? -8.271 5.692 0.238 1.00 98.88 113 ALA A O 1
ATOM 879 N N . TRP A 1 114 ? -9.903 6.796 -0.826 1.00 98.88 114 TRP A N 1
ATOM 880 C CA . TRP A 1 114 ? -9.398 6.532 -2.169 1.00 98.88 114 TRP A CA 1
ATOM 881 C C . TRP A 1 114 ? -7.981 7.090 -2.345 1.00 98.88 114 TRP A C 1
ATOM 883 O O . TRP A 1 114 ? -7.097 6.362 -2.786 1.00 98.88 114 TRP A O 1
ATOM 893 N N . ASP A 1 115 ? -7.725 8.337 -1.929 1.00 98.81 115 ASP A N 1
ATOM 894 C CA . ASP A 1 115 ? -6.387 8.941 -1.965 1.00 98.81 115 ASP A CA 1
ATOM 895 C C . ASP A 1 115 ? -5.384 8.153 -1.103 1.00 98.81 115 ASP A C 1
ATOM 897 O O . ASP A 1 115 ? -4.257 7.912 -1.539 1.00 98.81 115 ASP A O 1
ATOM 901 N N . ALA A 1 116 ? -5.779 7.725 0.101 1.00 98.81 116 ALA A N 1
ATOM 902 C CA . ALA A 1 116 ? -4.938 6.913 0.980 1.00 98.81 116 ALA A CA 1
ATOM 903 C C . ALA A 1 116 ? -4.525 5.598 0.316 1.00 98.81 116 ALA A C 1
ATOM 905 O O . ALA A 1 116 ? -3.347 5.237 0.335 1.00 98.81 116 ALA A O 1
ATOM 906 N N . ILE A 1 117 ? -5.480 4.922 -0.317 1.00 98.88 117 ILE A N 1
ATOM 907 C CA . ILE A 1 117 ? -5.275 3.624 -0.949 1.00 98.88 117 ILE A CA 1
ATOM 908 C C . ILE A 1 117 ? -4.508 3.770 -2.268 1.00 98.88 117 ILE A C 1
ATOM 910 O O . ILE A 1 117 ? -3.486 3.120 -2.452 1.00 98.88 117 ILE A O 1
ATOM 914 N N . ALA A 1 118 ? -4.892 4.671 -3.167 1.00 98.75 118 ALA A N 1
ATOM 915 C CA . ALA A 1 118 ? -4.226 4.822 -4.463 1.00 98.75 118 ALA A CA 1
ATOM 916 C C . ALA A 1 118 ? -2.767 5.313 -4.345 1.00 98.75 118 ALA A C 1
ATOM 918 O O . ALA A 1 118 ? -1.932 5.059 -5.225 1.00 98.75 118 ALA A O 1
ATOM 919 N N . LEU A 1 119 ? -2.446 6.037 -3.265 1.00 98.56 119 LEU A N 1
ATOM 920 C CA . LEU A 1 119 ? -1.140 6.662 -3.053 1.00 98.56 119 LEU A CA 1
ATOM 921 C C . LEU A 1 119 ? -0.251 5.929 -2.044 1.00 98.56 119 LEU A C 1
ATOM 923 O O . LEU A 1 119 ? 0.875 6.382 -1.833 1.00 98.56 119 LEU A O 1
ATOM 927 N N . HIS A 1 120 ? -0.685 4.811 -1.448 1.00 98.38 120 HIS A N 1
ATOM 928 C CA . HIS A 1 120 ? 0.063 4.182 -0.351 1.00 98.38 120 HIS A CA 1
ATOM 929 C C . HIS A 1 120 ? 1.492 3.759 -0.746 1.00 98.38 120 HIS A C 1
ATOM 931 O O . HIS A 1 120 ? 2.417 3.892 0.056 1.00 98.38 120 HIS A O 1
ATOM 937 N N . THR A 1 121 ? 1.719 3.357 -2.004 1.00 97.00 121 THR A N 1
ATOM 938 C CA . THR A 1 121 ? 3.055 3.011 -2.533 1.00 97.00 121 THR A CA 1
ATOM 939 C C . THR A 1 121 ? 3.841 4.208 -3.089 1.00 97.00 121 THR A C 1
ATOM 941 O O . THR A 1 121 ? 4.926 4.025 -3.643 1.00 97.00 121 THR A O 1
ATOM 944 N N . SER A 1 122 ? 3.285 5.421 -3.046 1.00 94.50 122 SER A N 1
ATOM 945 C CA . SER A 1 122 ? 3.833 6.613 -3.707 1.00 94.50 122 SER A CA 1
ATOM 946 C C . SER A 1 122 ? 4.521 7.524 -2.690 1.00 94.50 122 SER A C 1
ATOM 948 O O . SER A 1 122 ? 3.921 8.469 -2.162 1.00 94.50 122 SER A O 1
ATOM 950 N N . ASP A 1 123 ? 5.785 7.222 -2.384 1.00 90.44 123 ASP A N 1
ATOM 951 C CA . ASP A 1 123 ? 6.581 8.014 -1.440 1.00 90.44 123 ASP A CA 1
ATOM 952 C C . ASP A 1 123 ? 6.713 9.481 -1.893 1.00 90.44 123 ASP A C 1
ATOM 954 O O . ASP A 1 123 ? 6.769 9.796 -3.084 1.00 90.44 123 ASP A O 1
ATOM 958 N N . GLY A 1 124 ? 6.702 10.401 -0.931 1.00 93.38 124 GLY A N 1
ATOM 959 C CA . GLY A 1 124 ? 6.736 11.846 -1.168 1.00 93.38 124 GLY A CA 1
ATOM 960 C C . GLY A 1 124 ? 5.423 12.485 -1.649 1.00 93.38 124 GLY A C 1
ATOM 961 O O . GLY A 1 124 ? 5.332 13.716 -1.635 1.00 93.38 124 GLY A O 1
ATOM 962 N N . ILE A 1 125 ? 4.400 11.701 -2.023 1.00 96.38 125 ILE A N 1
ATOM 963 C CA . ILE A 1 125 ? 3.088 12.216 -2.461 1.00 96.38 125 ILE A CA 1
ATOM 964 C C . ILE A 1 125 ? 2.036 12.090 -1.356 1.00 96.38 125 ILE A C 1
ATOM 966 O O . ILE A 1 125 ? 1.419 13.096 -1.003 1.00 96.38 125 ILE A O 1
ATOM 970 N N . ALA A 1 126 ? 1.837 10.896 -0.785 1.00 94.56 126 ALA A N 1
ATOM 971 C CA . ALA A 1 126 ? 0.739 10.658 0.163 1.00 94.56 126 ALA A CA 1
ATOM 972 C C . ALA A 1 126 ? 0.831 11.574 1.404 1.00 94.56 126 ALA A C 1
ATOM 974 O O . ALA A 1 126 ? -0.159 12.169 1.825 1.00 94.56 126 ALA A O 1
ATOM 975 N N . GLY A 1 127 ? 2.045 11.841 1.899 1.00 92.94 127 GLY A N 1
ATOM 976 C CA . GLY A 1 127 ? 2.284 12.803 2.986 1.00 92.94 127 GLY A CA 1
ATOM 977 C C . GLY A 1 127 ? 1.839 14.255 2.720 1.00 92.94 127 GLY A C 1
ATOM 978 O O . GLY A 1 127 ? 1.872 15.077 3.631 1.00 92.94 127 GLY A O 1
ATOM 979 N N . ARG A 1 128 ? 1.440 14.608 1.490 1.00 95.75 128 ARG A N 1
ATOM 980 C CA . ARG A 1 128 ? 0.937 15.942 1.104 1.00 95.75 128 ARG A CA 1
ATOM 981 C C . ARG A 1 128 ? -0.586 15.994 0.943 1.00 95.75 128 ARG A C 1
ATOM 983 O O . ARG A 1 128 ? -1.106 17.025 0.526 1.00 95.75 128 ARG A O 1
ATOM 990 N N . LYS A 1 129 ? -1.291 14.899 1.236 1.00 97.06 129 LYS A N 1
ATOM 991 C CA . LYS A 1 129 ? -2.703 14.687 0.874 1.00 97.06 129 LYS A CA 1
ATOM 992 C C . LYS A 1 129 ? -3.649 14.575 2.078 1.00 97.06 129 LYS A C 1
ATOM 994 O O . LYS A 1 129 ? -4.745 14.052 1.944 1.00 97.06 129 LYS A O 1
ATOM 999 N N . GLY A 1 130 ? -3.254 15.127 3.224 1.00 96.56 130 GLY A N 1
ATOM 1000 C CA . GLY A 1 130 ? -4.051 15.127 4.456 1.00 96.56 130 GLY A CA 1
ATOM 1001 C C . GLY A 1 130 ? -3.517 14.156 5.507 1.00 96.56 130 GLY A C 1
ATOM 1002 O O . GLY A 1 130 ? -2.631 13.344 5.229 1.00 96.56 130 GLY A O 1
ATOM 1003 N N . THR A 1 131 ? -4.026 14.281 6.732 1.00 98.25 131 THR A N 1
ATOM 1004 C CA . THR A 1 131 ? -3.505 13.560 7.900 1.00 98.25 131 THR A CA 1
ATOM 1005 C C . THR A 1 131 ? -3.740 12.056 7.782 1.00 98.25 131 THR A C 1
ATOM 1007 O O . THR A 1 131 ? -2.814 11.278 7.991 1.00 98.25 131 THR A O 1
ATOM 1010 N N . GLU A 1 132 ? -4.939 11.633 7.383 1.00 98.62 132 GLU A N 1
ATOM 1011 C CA . GLU A 1 132 ? -5.324 10.226 7.234 1.00 98.62 132 GLU A CA 1
ATOM 1012 C C . GLU A 1 132 ? -4.472 9.529 6.171 1.00 98.62 132 GLU A C 1
ATOM 1014 O O . GLU A 1 132 ? -3.922 8.459 6.423 1.00 98.62 132 GLU A O 1
ATOM 1019 N N . VAL A 1 133 ? -4.285 10.174 5.015 1.00 98.75 133 VAL A N 1
ATOM 1020 C CA . VAL A 1 133 ? -3.459 9.662 3.910 1.00 98.75 133 VAL A CA 1
ATOM 1021 C C . VAL A 1 133 ? -2.000 9.501 4.351 1.00 98.75 133 VAL A C 1
ATOM 1023 O O . VAL A 1 133 ? -1.373 8.468 4.102 1.00 98.75 133 VAL A O 1
ATOM 1026 N N . ALA A 1 134 ? -1.461 10.499 5.056 1.00 98.44 134 ALA A N 1
ATOM 1027 C CA . ALA A 1 134 ? -0.095 10.468 5.566 1.00 98.44 134 ALA A CA 1
ATOM 1028 C C . ALA A 1 134 ? 0.108 9.386 6.642 1.00 98.44 134 ALA A C 1
ATOM 1030 O O . ALA A 1 134 ? 1.123 8.685 6.633 1.00 98.44 134 ALA A O 1
ATOM 1031 N N . LEU A 1 135 ? -0.843 9.240 7.570 1.00 98.69 135 LEU A N 1
ATOM 1032 C CA . LEU A 1 135 ? -0.784 8.242 8.638 1.00 98.69 135 LEU A CA 1
ATOM 1033 C C . LEU A 1 135 ? -0.957 6.820 8.099 1.00 98.69 135 LEU A C 1
ATOM 1035 O O . LEU A 1 135 ? -0.214 5.934 8.523 1.00 98.69 135 LEU A O 1
ATOM 1039 N N . ALA A 1 136 ? -1.862 6.605 7.140 1.00 98.81 136 ALA A N 1
ATOM 1040 C CA . ALA A 1 136 ? -2.040 5.309 6.493 1.00 98.81 136 ALA A CA 1
ATOM 1041 C C . ALA A 1 136 ? -0.737 4.856 5.820 1.00 98.81 136 ALA A C 1
ATOM 1043 O O . ALA A 1 136 ? -0.205 3.798 6.158 1.00 98.81 136 ALA A O 1
ATOM 1044 N N . GLN A 1 137 ? -0.142 5.704 4.968 1.00 98.69 137 GLN A N 1
ATOM 1045 C CA . GLN A 1 137 ? 1.151 5.405 4.344 1.00 98.69 137 GLN A CA 1
ATOM 1046 C C . GLN A 1 137 ? 2.254 5.166 5.389 1.00 98.69 137 GLN A C 1
ATOM 1048 O O . GLN A 1 137 ? 3.085 4.274 5.214 1.00 98.69 137 GLN A O 1
ATOM 1053 N N . ALA A 1 138 ? 2.273 5.929 6.488 1.00 98.44 138 ALA A N 1
ATOM 1054 C CA . ALA A 1 138 ? 3.245 5.739 7.560 1.00 98.44 138 ALA A CA 1
ATOM 1055 C C . ALA A 1 138 ? 3.145 4.349 8.203 1.00 98.44 138 ALA A C 1
ATOM 1057 O O . ALA A 1 138 ? 4.169 3.689 8.369 1.00 98.44 138 ALA A O 1
ATOM 1058 N N . GLY A 1 139 ? 1.934 3.906 8.550 1.00 98.69 139 GLY A N 1
ATOM 1059 C CA . GLY A 1 139 ? 1.694 2.589 9.137 1.00 98.69 139 GLY A CA 1
ATOM 1060 C C . GLY A 1 139 ? 2.024 1.442 8.181 1.00 98.69 139 GLY A C 1
ATOM 1061 O O . GLY A 1 139 ? 2.749 0.520 8.561 1.00 98.69 139 GLY A O 1
ATOM 1062 N N . ILE A 1 140 ? 1.575 1.550 6.926 1.00 98.69 140 ILE A N 1
ATOM 1063 C CA . ILE A 1 140 ? 1.851 0.580 5.851 1.00 98.69 140 ILE A CA 1
ATOM 1064 C C . ILE A 1 140 ? 3.364 0.460 5.614 1.00 98.69 140 ILE A C 1
ATOM 1066 O O . ILE A 1 140 ? 3.936 -0.633 5.637 1.00 98.69 140 ILE A O 1
ATOM 1070 N N . GLY A 1 141 ? 4.050 1.599 5.476 1.00 98.06 141 GLY A N 1
ATOM 1071 C CA . GLY A 1 141 ? 5.499 1.656 5.295 1.00 98.06 141 GLY A CA 1
ATOM 1072 C C . GLY A 1 141 ? 6.281 1.083 6.480 1.00 98.06 141 GLY A C 1
ATOM 1073 O O . GLY A 1 141 ? 7.335 0.473 6.286 1.00 98.06 141 GLY A O 1
ATOM 1074 N N . THR A 1 142 ? 5.775 1.219 7.709 1.00 98.50 142 THR A N 1
ATOM 1075 C CA . THR A 1 142 ? 6.373 0.557 8.875 1.00 98.50 142 THR A CA 1
ATOM 1076 C C . THR A 1 142 ? 6.251 -0.961 8.794 1.00 98.50 142 THR A C 1
ATOM 1078 O O . THR A 1 142 ? 7.246 -1.642 9.037 1.00 98.50 142 THR A O 1
ATOM 1081 N N . ASP A 1 143 ? 5.083 -1.505 8.443 1.00 98.56 143 ASP A N 1
ATOM 1082 C CA . ASP A 1 143 ? 4.884 -2.960 8.452 1.00 98.56 143 ASP A CA 1
ATOM 1083 C C . ASP A 1 143 ? 5.599 -3.677 7.290 1.00 98.56 143 ASP A C 1
ATOM 1085 O O . ASP A 1 143 ? 6.061 -4.809 7.467 1.00 98.56 143 ASP A O 1
ATOM 1089 N N . ILE A 1 144 ? 5.750 -3.021 6.129 1.00 97.31 144 ILE A N 1
ATOM 1090 C CA . ILE A 1 144 ? 6.456 -3.577 4.959 1.00 97.31 144 ILE A CA 1
ATOM 1091 C C . ILE A 1 144 ? 7.961 -3.298 5.005 1.00 97.31 144 ILE A C 1
ATOM 1093 O O . ILE A 1 144 ? 8.767 -4.225 4.928 1.00 97.31 144 ILE A O 1
ATOM 1097 N N . LEU A 1 145 ? 8.351 -2.025 5.116 1.00 95.62 145 LEU A N 1
ATOM 1098 C CA . LEU A 1 145 ? 9.738 -1.574 4.934 1.00 95.62 145 LEU A CA 1
ATOM 1099 C C . LEU A 1 145 ? 10.479 -1.362 6.261 1.00 95.62 145 LEU A C 1
ATOM 1101 O O . LEU A 1 145 ? 11.674 -1.070 6.262 1.00 95.62 145 LEU A O 1
ATOM 1105 N N . GLY A 1 146 ? 9.789 -1.474 7.400 1.00 96.81 146 GLY A N 1
ATOM 1106 C CA . GLY A 1 146 ? 10.373 -1.182 8.708 1.00 96.81 146 GLY A CA 1
ATOM 1107 C C . GLY A 1 146 ? 10.649 0.305 8.936 1.00 96.81 146 GLY A C 1
ATOM 1108 O O . GLY A 1 146 ? 11.403 0.642 9.851 1.00 96.81 146 GLY A O 1
ATOM 1109 N N . ILE A 1 147 ? 10.065 1.199 8.127 1.00 95.12 147 ILE A N 1
ATOM 1110 C CA . ILE A 1 147 ? 10.250 2.649 8.258 1.00 95.12 147 ILE A CA 1
ATOM 1111 C C . ILE A 1 147 ? 9.809 3.081 9.655 1.00 95.12 147 ILE A C 1
ATOM 1113 O O . ILE A 1 147 ? 8.676 2.816 10.054 1.00 95.12 147 ILE A O 1
ATOM 1117 N N . ARG A 1 148 ? 10.690 3.767 10.393 1.00 94.81 148 ARG A N 1
ATOM 1118 C CA . ARG A 1 148 ? 10.423 4.268 11.751 1.00 94.81 148 ARG A CA 1
ATOM 1119 C C . ARG A 1 148 ? 9.965 3.183 12.738 1.00 94.81 148 ARG A C 1
ATOM 1121 O O . ARG A 1 148 ? 9.303 3.506 13.726 1.00 94.81 148 ARG A O 1
ATOM 1128 N N . ARG A 1 149 ? 10.292 1.903 12.509 1.00 96.56 149 ARG A N 1
ATOM 1129 C CA . ARG A 1 149 ? 9.874 0.795 13.394 1.00 96.56 149 ARG A CA 1
ATOM 1130 C C . ARG A 1 149 ? 10.361 0.986 14.831 1.00 96.56 149 ARG A C 1
ATOM 1132 O O . ARG A 1 149 ? 9.692 0.594 15.775 1.00 96.56 149 ARG A O 1
ATOM 1139 N N . GLU A 1 150 ? 11.521 1.611 14.991 1.00 96.31 150 GLU A N 1
ATOM 1140 C CA . GLU A 1 150 ? 12.152 1.929 16.270 1.00 96.31 150 GLU A CA 1
ATOM 1141 C C . GLU A 1 150 ? 11.415 3.005 17.073 1.00 96.31 150 GLU A C 1
ATOM 1143 O O . GLU A 1 150 ? 11.674 3.152 18.263 1.00 96.31 150 GLU A O 1
ATOM 1148 N N . SER A 1 151 ? 10.502 3.746 16.439 1.00 95.50 151 SER A N 1
ATOM 1149 C CA . SER A 1 151 ? 9.651 4.730 17.112 1.00 95.50 151 SER A CA 1
ATOM 1150 C C . SER A 1 151 ? 8.367 4.130 17.689 1.00 95.50 151 SER A C 1
ATOM 1152 O O . SER A 1 151 ? 7.644 4.819 18.407 1.00 95.50 151 SER A O 1
ATOM 1154 N N . LEU A 1 152 ? 8.060 2.863 17.390 1.00 98.06 152 LEU A N 1
ATOM 1155 C CA . LEU A 1 152 ? 6.882 2.206 17.949 1.00 98.06 152 LEU A CA 1
ATOM 1156 C C . LEU A 1 152 ? 7.023 2.057 19.476 1.00 98.06 152 LEU A C 1
ATOM 1158 O O . LEU A 1 152 ? 8.130 1.808 19.965 1.00 98.06 152 LEU A O 1
ATOM 1162 N N . PRO A 1 153 ? 5.917 2.153 20.240 1.00 97.31 153 PRO A N 1
ATOM 1163 C CA . PRO A 1 153 ? 5.926 1.854 21.664 1.00 97.31 153 PRO A CA 1
ATOM 1164 C C . PRO A 1 153 ? 6.568 0.485 21.961 1.00 97.31 153 PRO A C 1
ATOM 1166 O O . PRO A 1 153 ? 6.298 -0.484 21.241 1.00 97.31 153 PRO A O 1
ATOM 1169 N N . PRO A 1 154 ? 7.397 0.369 23.018 1.00 96.88 154 PRO A N 1
ATOM 1170 C CA . PRO A 1 154 ? 8.034 -0.895 23.375 1.00 96.88 154 PRO A CA 1
ATOM 1171 C C . PRO A 1 154 ? 7.016 -2.032 23.539 1.00 96.88 154 PRO A C 1
ATOM 1173 O O . PRO A 1 154 ? 6.020 -1.874 24.239 1.00 96.88 154 PRO A O 1
ATOM 1176 N N . GLY A 1 155 ? 7.272 -3.175 22.898 1.00 96.75 155 GLY A N 1
ATOM 1177 C CA . GLY A 1 155 ? 6.412 -4.365 22.953 1.00 96.75 155 GLY A CA 1
ATOM 1178 C C . GLY A 1 155 ? 5.181 -4.337 22.040 1.00 96.75 155 GLY A C 1
ATOM 1179 O O . GLY A 1 155 ? 4.615 -5.398 21.793 1.00 96.75 155 GLY A O 1
ATOM 1180 N N . LEU A 1 156 ? 4.803 -3.184 21.467 1.00 97.69 156 LEU A N 1
ATOM 1181 C CA . LEU A 1 156 ? 3.614 -3.084 20.607 1.00 97.69 156 LEU A CA 1
ATOM 1182 C C . LEU A 1 156 ? 3.717 -3.998 19.382 1.00 97.69 156 LEU A C 1
ATOM 1184 O O . LEU A 1 156 ? 2.771 -4.700 19.047 1.00 97.69 156 LEU A O 1
ATOM 1188 N N . ALA A 1 157 ? 4.872 -4.007 18.712 1.00 97.56 157 ALA A N 1
ATOM 1189 C CA . ALA A 1 157 ? 5.073 -4.867 17.551 1.00 97.56 157 ALA A CA 1
ATOM 1190 C C . ALA A 1 157 ? 4.966 -6.356 17.922 1.00 97.56 157 ALA A C 1
ATOM 1192 O O . ALA A 1 157 ? 4.375 -7.121 17.168 1.00 97.56 157 ALA A O 1
ATOM 1193 N N . ASP A 1 158 ? 5.496 -6.765 19.077 1.00 97.38 158 ASP A N 1
ATOM 1194 C CA . ASP A 1 158 ? 5.443 -8.160 19.528 1.00 97.38 158 ASP A CA 1
ATOM 1195 C C . ASP A 1 158 ? 4.006 -8.586 19.864 1.00 97.38 158 ASP A C 1
ATOM 1197 O O . ASP A 1 158 ? 3.567 -9.652 19.436 1.00 97.38 158 ASP A O 1
ATOM 1201 N N . GLU A 1 159 ? 3.250 -7.731 20.561 1.00 96.56 159 GLU A N 1
ATOM 1202 C CA . GLU A 1 159 ? 1.828 -7.946 20.863 1.00 96.56 159 GLU A CA 1
ATOM 1203 C C . GLU A 1 159 ? 0.998 -8.089 19.582 1.00 96.56 159 GLU A C 1
ATOM 1205 O O . GLU A 1 159 ? 0.254 -9.056 19.403 1.00 96.56 159 GLU A O 1
ATOM 1210 N N . VAL A 1 160 ? 1.162 -7.145 18.657 1.00 97.44 160 VAL A N 1
ATOM 1211 C CA . VAL A 1 160 ? 0.405 -7.108 17.405 1.00 97.44 160 VAL A CA 1
ATOM 1212 C C . VAL A 1 160 ? 0.765 -8.297 16.509 1.00 97.44 160 VAL A C 1
ATOM 1214 O O . VAL A 1 160 ? -0.126 -8.895 15.913 1.00 97.44 160 VAL A O 1
ATOM 1217 N N . HIS A 1 161 ? 2.039 -8.695 16.433 1.00 98.00 161 HIS A N 1
ATOM 1218 C CA . HIS A 1 161 ? 2.454 -9.879 15.672 1.00 98.00 161 HIS A CA 1
ATOM 1219 C C . HIS A 1 161 ? 1.991 -11.201 16.298 1.00 98.00 161 HIS A C 1
ATOM 1221 O O . HIS A 1 161 ? 1.838 -12.180 15.567 1.00 98.00 161 HIS A O 1
ATOM 1227 N N . ALA A 1 162 ? 1.766 -11.252 17.615 1.00 97.50 162 ALA A N 1
ATOM 1228 C CA . ALA A 1 162 ? 1.200 -12.430 18.268 1.00 97.50 162 ALA A CA 1
ATOM 1229 C C . ALA A 1 162 ? -0.277 -12.643 17.889 1.00 97.50 162 ALA A C 1
ATOM 1231 O O . ALA A 1 162 ? -0.704 -13.785 17.733 1.00 97.50 162 ALA A O 1
ATOM 1232 N N . LEU A 1 163 ? -1.035 -11.556 17.709 1.00 97.25 163 LEU A N 1
ATOM 1233 C CA . LEU A 1 163 ? -2.437 -11.594 17.268 1.00 97.25 163 LEU A CA 1
ATOM 1234 C C . LEU A 1 163 ? -2.573 -11.750 15.751 1.00 97.25 163 LEU A C 1
ATOM 1236 O O . LEU A 1 163 ? -3.442 -12.474 15.276 1.00 97.25 163 LEU A O 1
ATOM 1240 N N . PHE A 1 164 ? -1.696 -11.085 15.001 1.00 98.06 164 PHE A N 1
ATOM 1241 C CA . PHE A 1 164 ? -1.690 -11.046 13.544 1.00 98.06 164 PHE A CA 1
ATOM 1242 C C . PHE A 1 164 ? -0.307 -11.454 13.018 1.00 98.06 164 PHE A C 1
ATOM 1244 O O . PHE A 1 164 ? 0.520 -10.581 12.715 1.00 98.06 164 PHE A O 1
ATOM 1251 N N . PRO A 1 165 ? -0.017 -12.766 12.906 1.00 98.31 165 PRO A N 1
ATOM 1252 C CA . PRO A 1 165 ? 1.272 -13.265 12.436 1.00 98.31 165 PRO A CA 1
ATOM 1253 C C . PRO A 1 165 ? 1.671 -12.716 11.062 1.00 98.31 165 PRO A C 1
ATOM 1255 O O . PRO A 1 165 ? 0.836 -12.526 10.177 1.00 98.31 165 PRO A O 1
ATOM 1258 N N . ARG A 1 166 ? 2.977 -12.476 10.871 1.00 98.19 166 ARG A N 1
ATOM 1259 C CA . ARG A 1 166 ? 3.515 -11.856 9.644 1.00 98.19 166 ARG A CA 1
ATOM 1260 C C . ARG A 1 166 ? 3.458 -12.750 8.411 1.00 98.19 166 ARG A C 1
ATOM 1262 O O . ARG A 1 166 ? 3.281 -12.221 7.326 1.00 98.19 166 ARG A O 1
ATOM 1269 N N . MET A 1 167 ? 3.660 -14.061 8.566 1.00 98.19 167 MET A N 1
ATOM 1270 C CA . MET A 1 167 ? 3.603 -15.037 7.462 1.00 98.19 167 MET A CA 1
ATOM 1271 C C . MET A 1 167 ? 4.483 -14.647 6.256 1.00 98.19 167 MET A C 1
ATOM 1273 O O . MET A 1 167 ? 4.024 -14.651 5.120 1.00 98.19 167 MET A O 1
ATOM 1277 N N . ASP A 1 168 ? 5.729 -14.236 6.518 1.00 97.50 168 ASP A N 1
ATOM 1278 C CA . ASP A 1 168 ? 6.678 -13.757 5.496 1.00 97.50 168 ASP A CA 1
ATOM 1279 C C . ASP A 1 168 ? 6.129 -12.633 4.588 1.00 97.50 168 ASP A C 1
ATOM 1281 O O . ASP A 1 168 ? 6.550 -12.490 3.439 1.00 97.50 168 ASP A O 1
ATOM 1285 N N . LEU A 1 169 ? 5.229 -11.802 5.143 1.00 97.62 169 LEU A N 1
ATOM 1286 C CA . LEU A 1 169 ? 4.444 -10.751 4.481 1.00 97.62 169 LEU A CA 1
ATOM 1287 C C . LEU A 1 169 ? 5.100 -10.124 3.250 1.00 97.62 169 LEU A C 1
ATOM 1289 O O . LEU A 1 169 ? 4.521 -10.161 2.174 1.00 97.62 169 LEU A O 1
ATOM 1293 N N . ALA A 1 170 ? 6.272 -9.500 3.405 1.00 94.38 170 ALA A N 1
ATOM 1294 C CA . ALA A 1 170 ? 6.847 -8.679 2.341 1.00 94.38 170 ALA A CA 1
ATOM 1295 C C . ALA A 1 170 ? 7.136 -9.499 1.070 1.00 94.38 170 ALA A C 1
ATOM 1297 O O . ALA A 1 170 ? 6.939 -9.003 -0.038 1.00 94.38 170 ALA A O 1
ATOM 1298 N N . TYR A 1 171 ? 7.549 -10.760 1.226 1.00 96.44 171 TYR A N 1
ATOM 1299 C CA . TYR A 1 171 ? 7.761 -11.670 0.103 1.00 96.44 171 TYR A CA 1
ATOM 1300 C C . TYR A 1 171 ? 6.431 -12.216 -0.426 1.00 96.44 171 TYR A C 1
ATOM 1302 O O . TYR A 1 171 ? 6.205 -12.176 -1.631 1.00 96.44 171 TYR A O 1
ATOM 1310 N N . ALA A 1 172 ? 5.520 -12.635 0.461 1.00 98.12 172 ALA A N 1
ATOM 1311 C CA . ALA A 1 172 ? 4.212 -13.169 0.074 1.00 98.12 172 ALA A CA 1
ATOM 1312 C C . ALA A 1 172 ? 3.349 -12.148 -0.698 1.00 98.12 172 ALA A C 1
ATOM 1314 O O . ALA A 1 172 ? 2.759 -12.479 -1.726 1.00 98.12 172 ALA A O 1
ATOM 1315 N N . LEU A 1 173 ? 3.321 -10.890 -0.247 1.00 98.25 173 LEU A N 1
ATOM 1316 C CA . LEU A 1 173 ? 2.637 -9.788 -0.928 1.00 98.25 173 LEU A CA 1
ATOM 1317 C C . LEU A 1 173 ? 3.290 -9.469 -2.275 1.00 98.25 173 LEU A C 1
ATOM 1319 O O . LEU A 1 173 ? 2.588 -9.312 -3.273 1.00 98.25 173 LEU A O 1
ATOM 1323 N N . SER A 1 174 ? 4.626 -9.435 -2.330 1.00 97.31 174 SER A N 1
ATOM 1324 C CA . SER A 1 174 ? 5.349 -9.225 -3.591 1.00 97.31 174 SER A CA 1
ATOM 1325 C C . SER A 1 174 ? 5.007 -10.306 -4.619 1.00 97.31 174 SER A C 1
ATOM 1327 O O . SER A 1 174 ? 4.719 -9.980 -5.771 1.00 97.31 174 SER A O 1
ATOM 1329 N N . ASP A 1 175 ? 4.965 -11.574 -4.207 1.00 97.81 175 ASP A N 1
ATOM 1330 C CA . ASP A 1 175 ? 4.598 -12.697 -5.075 1.00 97.81 175 ASP A CA 1
ATOM 1331 C C . ASP A 1 175 ? 3.146 -12.606 -5.562 1.00 97.81 175 ASP A C 1
ATOM 1333 O O . ASP A 1 175 ? 2.871 -12.879 -6.736 1.00 97.81 175 ASP A O 1
ATOM 1337 N N . ALA A 1 176 ? 2.213 -12.180 -4.705 1.00 98.25 176 ALA A N 1
ATOM 1338 C CA . ALA A 1 176 ? 0.816 -11.975 -5.087 1.00 98.25 176 ALA A CA 1
ATOM 1339 C C . ALA A 1 176 ? 0.670 -10.868 -6.149 1.00 98.25 176 ALA A C 1
ATOM 1341 O O . ALA A 1 176 ? 0.036 -11.081 -7.187 1.00 98.25 176 ALA A O 1
ATOM 1342 N N . ILE A 1 177 ? 1.341 -9.727 -5.953 1.00 98.25 177 ILE A N 1
ATOM 1343 C CA . ILE A 1 177 ? 1.353 -8.613 -6.916 1.00 98.25 177 ILE A CA 1
ATOM 1344 C C . ILE A 1 177 ? 1.997 -9.048 -8.239 1.00 98.25 177 ILE A C 1
ATOM 1346 O O . ILE A 1 177 ? 1.455 -8.789 -9.315 1.00 98.25 177 ILE A O 1
ATOM 1350 N N . VAL A 1 178 ? 3.131 -9.754 -8.187 1.00 97.75 178 VAL A N 1
ATOM 1351 C CA . VAL A 1 178 ? 3.812 -10.279 -9.382 1.00 97.75 178 VAL A CA 1
ATOM 1352 C C . VAL A 1 178 ? 2.936 -11.290 -10.119 1.00 97.75 178 VAL A C 1
ATOM 1354 O O . VAL A 1 178 ? 2.934 -11.307 -11.349 1.00 97.75 178 VAL A O 1
ATOM 1357 N N . THR A 1 179 ? 2.177 -12.116 -9.401 1.00 97.69 179 THR A N 1
ATOM 1358 C CA . THR A 1 179 ? 1.251 -13.084 -10.002 1.00 97.69 179 THR A CA 1
ATOM 1359 C C . THR A 1 179 ? 0.156 -12.375 -10.794 1.00 97.69 179 THR A C 1
ATOM 1361 O O . THR A 1 179 ? -0.042 -12.699 -11.969 1.00 97.69 179 THR A O 1
ATOM 1364 N N . GLN A 1 180 ? -0.487 -11.354 -10.216 1.00 97.81 180 GLN A N 1
ATOM 1365 C CA . GLN A 1 180 ? -1.451 -10.530 -10.952 1.00 97.81 180 GLN A CA 1
ATOM 1366 C C . GLN A 1 180 ? -0.800 -9.831 -12.153 1.00 97.81 180 GLN A C 1
ATOM 1368 O O . GLN A 1 180 ? -1.335 -9.874 -13.259 1.00 97.81 180 GLN A O 1
ATOM 1373 N N . ALA A 1 181 ? 0.380 -9.235 -11.965 1.00 97.06 181 ALA A N 1
ATOM 1374 C CA . ALA A 1 181 ? 1.105 -8.528 -13.016 1.00 97.06 181 ALA A CA 1
ATOM 1375 C C . ALA A 1 181 ? 1.524 -9.449 -14.176 1.00 97.06 181 ALA A C 1
ATOM 1377 O O . ALA A 1 181 ? 1.483 -9.043 -15.332 1.00 97.06 181 ALA A O 1
ATOM 1378 N N . LYS A 1 182 ? 1.885 -10.709 -13.909 1.00 96.38 182 LYS A N 1
ATOM 1379 C CA . LYS A 1 182 ? 2.164 -11.704 -14.958 1.00 96.38 182 LYS A CA 1
ATOM 1380 C C . LYS A 1 182 ? 0.904 -12.094 -15.730 1.00 96.38 182 LYS A C 1
ATOM 1382 O O . LYS A 1 182 ? 0.980 -12.272 -16.942 1.00 96.38 182 LYS A O 1
ATOM 1387 N N . ALA A 1 183 ? -0.235 -12.220 -15.046 1.00 96.75 183 ALA A N 1
ATOM 1388 C CA . ALA A 1 183 ? -1.516 -12.533 -15.679 1.00 96.75 183 ALA A CA 1
ATOM 1389 C C . ALA A 1 183 ? -2.064 -11.354 -16.504 1.00 96.75 183 ALA A C 1
ATOM 1391 O O . ALA A 1 183 ? -2.619 -11.553 -17.583 1.00 96.75 183 ALA A O 1
ATOM 1392 N N . LYS A 1 184 ? -1.868 -10.123 -16.018 1.00 96.56 184 LYS A N 1
ATOM 1393 C CA . LYS A 1 184 ? -2.327 -8.874 -16.635 1.00 96.56 184 LYS A CA 1
ATOM 1394 C C . LYS A 1 184 ? -1.177 -7.847 -16.699 1.00 96.56 184 LYS A C 1
ATOM 1396 O O . LYS A 1 184 ? -1.145 -6.908 -15.903 1.00 96.56 184 LYS A O 1
ATOM 1401 N N . PRO A 1 185 ? -0.240 -7.964 -17.664 1.00 93.50 185 PRO A N 1
ATOM 1402 C CA . PRO A 1 185 ? 0.963 -7.116 -17.724 1.00 93.50 185 PRO A CA 1
ATOM 1403 C C . PRO A 1 185 ? 0.716 -5.605 -17.779 1.00 93.50 185 PRO A C 1
ATOM 1405 O O . PRO A 1 185 ? 1.557 -4.828 -17.335 1.00 93.50 185 PRO A O 1
ATOM 1408 N N . HIS A 1 186 ? -0.442 -5.169 -18.279 1.00 92.81 186 HIS A N 1
ATOM 1409 C CA . HIS A 1 186 ? -0.810 -3.753 -18.330 1.00 92.81 186 HIS A CA 1
ATOM 1410 C C . HIS A 1 186 ? -1.043 -3.132 -16.935 1.00 92.81 186 HIS A C 1
ATOM 1412 O O . HIS A 1 186 ? -0.913 -1.918 -16.798 1.00 92.81 186 HIS A O 1
ATOM 1418 N N . LYS A 1 187 ? -1.295 -3.942 -15.890 1.00 95.69 187 LYS A N 1
ATOM 1419 C CA . LYS A 1 187 ? -1.381 -3.482 -14.488 1.00 95.69 187 LYS A CA 1
ATOM 1420 C C . LYS A 1 187 ? -0.033 -3.018 -13.928 1.00 95.69 187 LYS A C 1
ATOM 1422 O O . LYS A 1 187 ? 0.015 -2.325 -12.917 1.00 95.69 187 LYS A O 1
ATOM 1427 N N . ALA A 1 188 ? 1.070 -3.406 -14.564 1.00 96.06 188 ALA A N 1
ATOM 1428 C CA . ALA A 1 188 ? 2.425 -3.195 -14.077 1.00 96.06 188 ALA A CA 1
ATOM 1429 C C . ALA A 1 188 ? 3.223 -2.323 -15.047 1.00 96.06 188 ALA A C 1
ATOM 1431 O O . ALA A 1 188 ? 4.229 -2.747 -15.605 1.00 96.06 188 ALA A O 1
ATOM 1432 N N . SER A 1 189 ? 2.765 -1.087 -15.263 1.00 93.38 189 SER A N 1
ATOM 1433 C CA . SER A 1 189 ? 3.522 -0.104 -16.046 1.00 93.38 189 SER A CA 1
ATOM 1434 C C . SER A 1 189 ? 4.932 0.091 -15.455 1.00 93.38 189 SER A C 1
ATOM 1436 O O . SER A 1 189 ? 5.049 0.189 -14.229 1.00 93.38 189 SER A O 1
ATOM 1438 N N . PRO A 1 190 ? 5.993 0.231 -16.276 1.00 90.81 190 PRO A N 1
ATOM 1439 C CA . PRO A 1 190 ? 7.386 0.348 -15.820 1.00 90.81 190 PRO A CA 1
ATOM 1440 C C . PRO A 1 190 ? 7.680 1.427 -14.778 1.00 90.81 190 PRO A C 1
ATOM 1442 O O . PRO A 1 190 ? 8.694 1.369 -14.084 1.00 90.81 190 PRO A O 1
ATOM 1445 N N . MET A 1 191 ? 6.811 2.433 -14.700 1.00 90.62 191 MET A N 1
ATOM 1446 C CA . MET A 1 191 ? 6.941 3.596 -13.823 1.00 90.62 191 MET A CA 1
ATOM 1447 C C . MET A 1 191 ? 6.178 3.439 -12.501 1.00 90.62 191 MET A C 1
ATOM 1449 O O . MET A 1 191 ? 6.001 4.410 -11.772 1.00 90.62 191 MET A O 1
ATOM 1453 N N . THR A 1 192 ? 5.693 2.235 -12.202 1.00 94.88 192 THR A N 1
ATOM 1454 C CA . THR A 1 192 ? 4.880 1.931 -11.018 1.00 94.88 192 THR A CA 1
ATOM 1455 C C . THR A 1 192 ? 5.571 0.904 -10.127 1.00 94.88 192 THR A C 1
ATOM 1457 O O . THR A 1 192 ? 6.448 0.165 -10.581 1.00 94.88 192 THR A O 1
ATOM 1460 N N . PHE A 1 193 ? 5.158 0.821 -8.861 1.00 95.25 193 PHE A N 1
ATOM 1461 C CA . PHE A 1 193 ? 5.669 -0.184 -7.927 1.00 95.25 193 PHE A CA 1
ATOM 1462 C C . PHE A 1 193 ? 5.467 -1.634 -8.434 1.00 95.25 193 PHE A C 1
ATOM 1464 O O . PHE A 1 193 ? 6.457 -2.371 -8.480 1.00 95.25 193 PHE A O 1
ATOM 1471 N N . PRO A 1 194 ? 4.284 -2.036 -8.949 1.00 96.69 194 PRO A N 1
ATOM 1472 C CA . PRO A 1 194 ? 4.105 -3.343 -9.583 1.00 96.69 194 PRO A CA 1
ATOM 1473 C C . PRO A 1 194 ? 5.018 -3.564 -10.792 1.00 96.69 194 PRO A C 1
ATOM 1475 O O . PRO A 1 194 ? 5.515 -4.671 -10.979 1.00 96.69 194 PRO A O 1
ATOM 1478 N N . GLY A 1 195 ? 5.289 -2.523 -11.590 1.00 95.56 195 GLY A N 1
ATOM 1479 C CA . GLY A 1 195 ? 6.244 -2.591 -12.705 1.00 95.56 195 GLY A CA 1
ATOM 1480 C C . GLY A 1 195 ? 7.674 -2.877 -12.250 1.00 95.56 195 GLY A C 1
ATOM 1481 O O . GLY A 1 195 ? 8.365 -3.712 -12.839 1.00 95.56 195 GLY A O 1
ATOM 1482 N N . ILE A 1 196 ? 8.109 -2.246 -11.153 1.00 92.44 196 ILE A N 1
ATOM 1483 C CA . ILE A 1 196 ? 9.414 -2.517 -10.535 1.00 92.44 196 ILE A CA 1
ATOM 1484 C C . ILE A 1 196 ? 9.489 -3.979 -10.082 1.00 92.44 196 ILE A C 1
ATOM 1486 O O . ILE A 1 196 ? 10.460 -4.659 -10.422 1.00 92.44 196 ILE A O 1
ATOM 1490 N N . LEU A 1 197 ? 8.469 -4.480 -9.375 1.00 94.31 197 LEU A N 1
ATOM 1491 C CA . LEU A 1 197 ? 8.418 -5.877 -8.929 1.00 94.31 197 LEU A CA 1
ATOM 1492 C C . LEU A 1 197 ? 8.410 -6.856 -10.108 1.00 94.31 197 LEU A C 1
ATOM 1494 O O . LEU A 1 197 ? 9.202 -7.801 -10.131 1.00 94.31 197 LEU A O 1
ATOM 1498 N N . LEU A 1 198 ? 7.556 -6.622 -11.107 1.00 94.94 198 LEU A N 1
ATOM 1499 C CA . LEU A 1 198 ? 7.433 -7.481 -12.282 1.00 94.94 198 LEU A CA 1
ATOM 1500 C C . LEU A 1 198 ? 8.764 -7.587 -13.033 1.00 94.94 198 LEU A C 1
ATOM 1502 O O . LEU A 1 198 ? 9.162 -8.688 -13.414 1.00 94.94 198 LEU A O 1
ATOM 1506 N N . ARG A 1 199 ? 9.487 -6.473 -13.197 1.00 90.56 199 ARG A N 1
ATOM 1507 C CA . ARG A 1 199 ? 10.782 -6.445 -13.891 1.00 90.56 199 ARG A CA 1
ATOM 1508 C C . ARG A 1 199 ? 11.805 -7.401 -13.280 1.00 90.56 199 ARG A C 1
ATOM 1510 O O . ARG A 1 199 ? 12.518 -8.056 -14.030 1.00 90.56 199 ARG A O 1
ATOM 1517 N N . HIS A 1 200 ? 11.865 -7.515 -11.951 1.00 87.75 200 HIS A N 1
ATOM 1518 C CA . HIS A 1 200 ? 12.781 -8.445 -11.274 1.00 87.75 200 HIS A CA 1
ATOM 1519 C C . HIS A 1 200 ? 12.442 -9.927 -11.519 1.00 87.75 200 HIS A C 1
ATOM 1521 O O . HIS A 1 200 ? 13.277 -10.795 -11.281 1.00 87.75 200 HIS A O 1
ATOM 1527 N N . HIS A 1 201 ? 11.238 -10.220 -12.019 1.00 88.88 201 HIS A N 1
ATOM 1528 C CA . HIS A 1 201 ? 10.725 -11.575 -12.234 1.00 88.88 201 HIS A CA 1
ATOM 1529 C C . HIS A 1 201 ? 10.596 -11.961 -13.712 1.00 88.88 201 HIS A C 1
ATOM 1531 O O . HIS A 1 201 ? 10.037 -13.019 -14.023 1.00 88.88 201 HIS A O 1
ATOM 1537 N N . LEU A 1 202 ? 11.086 -11.114 -14.617 1.00 85.50 202 LEU A N 1
ATOM 1538 C CA . LEU A 1 202 ? 11.117 -11.354 -16.054 1.00 85.50 202 LEU A CA 1
ATOM 1539 C C . LEU A 1 202 ? 12.568 -11.440 -16.551 1.00 85.50 202 LEU A C 1
ATOM 1541 O O . LEU A 1 202 ? 13.475 -10.923 -15.896 1.00 85.50 202 LEU A O 1
ATOM 1545 N N . PRO A 1 203 ? 12.817 -12.086 -17.709 1.00 82.56 203 PRO A N 1
ATOM 1546 C CA . PRO A 1 203 ? 14.126 -12.035 -18.345 1.00 82.56 203 PRO A CA 1
ATOM 1547 C C . PRO A 1 203 ? 14.599 -10.592 -18.533 1.00 82.56 203 PRO A C 1
ATOM 1549 O O . PRO A 1 203 ? 13.796 -9.687 -18.769 1.00 82.56 203 PRO A O 1
ATOM 1552 N N . TYR A 1 204 ? 15.913 -10.389 -18.469 1.00 75.00 204 TYR A N 1
ATOM 1553 C CA . TYR A 1 204 ? 16.512 -9.081 -18.708 1.00 75.00 204 TYR A CA 1
ATOM 1554 C C . TYR A 1 204 ? 16.014 -8.472 -20.033 1.00 75.00 204 TYR A C 1
ATOM 1556 O O . TYR A 1 204 ? 15.981 -9.155 -21.057 1.00 75.00 204 TYR A O 1
ATOM 1564 N N . GLY A 1 205 ? 15.597 -7.203 -20.000 1.00 73.12 205 GLY A N 1
ATOM 1565 C CA . GLY A 1 205 ? 15.065 -6.475 -21.159 1.00 73.12 205 GLY A CA 1
ATOM 1566 C C . GLY A 1 205 ? 13.616 -6.806 -21.549 1.00 73.12 205 GLY A C 1
ATOM 1567 O O . GLY A 1 205 ? 13.064 -6.145 -22.421 1.00 73.12 205 GLY A O 1
ATOM 1568 N N . ALA A 1 206 ? 12.961 -7.784 -20.910 1.00 83.44 206 ALA A N 1
ATOM 1569 C CA . ALA A 1 206 ? 11.570 -8.129 -21.229 1.00 83.44 206 ALA A CA 1
ATOM 1570 C C . ALA A 1 206 ? 10.549 -7.101 -20.707 1.00 83.44 206 ALA A C 1
ATOM 1572 O O . ALA A 1 206 ? 9.434 -7.025 -21.221 1.00 83.44 206 ALA A O 1
ATOM 1573 N N . HIS A 1 207 ? 10.919 -6.314 -19.694 1.00 86.25 207 HIS A N 1
ATOM 1574 C CA . HIS A 1 207 ? 10.138 -5.175 -19.222 1.00 86.25 207 HIS A CA 1
ATOM 1575 C C . HIS A 1 207 ? 10.957 -3.894 -19.410 1.00 86.25 207 HIS A C 1
ATOM 1577 O O . HIS A 1 207 ? 12.074 -3.835 -18.882 1.00 86.25 207 HIS A O 1
ATOM 1583 N N . PRO A 1 208 ? 10.448 -2.893 -20.151 1.00 85.12 208 PRO A N 1
ATOM 1584 C CA . PRO A 1 208 ? 11.240 -1.721 -20.501 1.00 85.12 208 PRO A CA 1
ATOM 1585 C C . PRO A 1 208 ? 11.581 -0.897 -19.259 1.00 85.12 208 PRO A C 1
ATOM 1587 O O . PRO A 1 208 ? 10.791 -0.803 -18.322 1.00 85.12 208 PRO A O 1
ATOM 1590 N N . HIS A 1 209 ? 12.752 -0.269 -19.248 1.00 82.50 209 HIS A N 1
ATOM 1591 C CA . HIS A 1 209 ? 13.089 0.783 -18.294 1.00 82.50 209 HIS A CA 1
ATOM 1592 C C . HIS A 1 209 ? 12.819 2.175 -18.887 1.00 82.50 209 HIS A C 1
ATOM 1594 O O . HIS A 1 209 ? 12.548 2.320 -20.078 1.00 82.50 209 HIS A O 1
ATOM 1600 N N . TRP A 1 210 ? 12.971 3.224 -18.075 1.00 85.50 210 TRP A N 1
ATOM 1601 C CA . TRP A 1 210 ? 12.739 4.617 -18.476 1.00 85.50 210 TRP A CA 1
ATOM 1602 C C . TRP A 1 210 ? 13.360 5.005 -19.830 1.00 85.50 210 TRP A C 1
ATOM 1604 O O . TRP A 1 210 ? 12.668 5.546 -20.687 1.00 85.50 210 TRP A O 1
ATOM 1614 N N . TYR A 1 211 ? 14.636 4.687 -20.069 1.00 82.94 211 TYR A N 1
ATOM 1615 C CA . TYR A 1 211 ? 15.307 5.076 -21.316 1.00 82.94 211 TYR A CA 1
ATOM 1616 C C . TYR A 1 211 ? 14.853 4.277 -22.548 1.00 82.94 211 TYR A C 1
ATOM 1618 O O . TYR A 1 211 ? 14.978 4.788 -23.657 1.00 82.94 211 TYR A O 1
ATOM 1626 N N . ASP A 1 212 ? 14.259 3.093 -22.370 1.00 84.31 212 ASP A N 1
ATOM 1627 C CA . ASP A 1 212 ? 13.689 2.317 -23.481 1.00 84.31 212 ASP A CA 1
ATOM 1628 C C . ASP A 1 212 ? 12.414 2.999 -23.964 1.00 84.31 212 ASP A C 1
ATOM 1630 O O . ASP A 1 212 ? 12.182 3.134 -25.163 1.00 84.31 212 ASP A O 1
ATOM 1634 N N . LEU A 1 213 ? 11.613 3.496 -23.013 1.00 88.81 213 LEU A N 1
ATOM 1635 C CA . LEU A 1 213 ? 10.413 4.271 -23.306 1.00 88.81 213 LEU A CA 1
ATOM 1636 C C . LEU A 1 213 ? 10.766 5.563 -24.050 1.00 88.81 213 LEU A C 1
ATOM 1638 O O . LEU A 1 213 ? 10.108 5.889 -25.033 1.00 88.81 213 LEU A O 1
ATOM 1642 N N . LEU A 1 214 ? 11.824 6.268 -23.627 1.00 88.12 214 LEU A N 1
ATOM 1643 C CA . LEU A 1 214 ? 12.296 7.467 -24.328 1.00 88.12 214 LEU A CA 1
ATOM 1644 C C . LEU A 1 214 ? 12.806 7.148 -25.739 1.00 88.12 214 LEU A C 1
ATOM 1646 O O . LEU A 1 214 ? 12.453 7.848 -26.686 1.00 88.12 214 LEU A O 1
ATOM 1650 N N . ALA A 1 215 ? 13.584 6.075 -25.903 1.00 84.50 215 ALA A N 1
ATOM 1651 C CA . ALA A 1 215 ? 14.078 5.648 -27.211 1.00 84.50 215 ALA A CA 1
ATOM 1652 C C . ALA A 1 215 ? 12.933 5.262 -28.167 1.00 84.50 215 ALA A 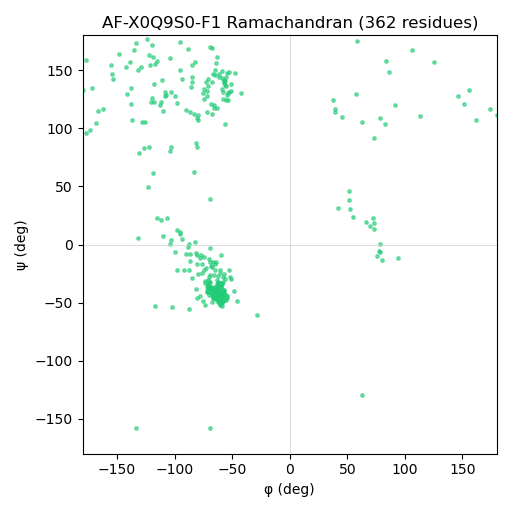C 1
ATOM 1654 O O . ALA A 1 215 ? 12.995 5.547 -29.363 1.00 84.50 215 ALA A O 1
ATOM 1655 N N . ALA A 1 216 ? 11.866 4.661 -27.637 1.00 88.50 216 ALA A N 1
ATOM 1656 C CA . ALA A 1 216 ? 10.675 4.286 -28.392 1.00 88.50 216 ALA A CA 1
ATOM 1657 C C . ALA A 1 216 ? 9.684 5.446 -28.616 1.00 88.50 216 ALA A C 1
ATOM 1659 O O . ALA A 1 216 ? 8.729 5.285 -29.374 1.00 88.50 216 ALA A O 1
ATOM 1660 N N . ALA A 1 217 ? 9.893 6.617 -28.000 1.00 92.06 217 ALA A N 1
ATOM 1661 C CA . ALA A 1 217 ? 8.931 7.721 -28.030 1.00 92.06 217 ALA A CA 1
ATOM 1662 C C . ALA A 1 217 ? 8.803 8.408 -29.405 1.00 92.06 217 ALA A C 1
ATOM 1664 O O . ALA A 1 217 ? 7.877 9.186 -29.618 1.00 92.06 217 ALA A O 1
ATOM 1665 N N . GLY A 1 218 ? 9.721 8.142 -30.343 1.00 92.38 218 GLY A N 1
ATOM 1666 C CA . GLY A 1 218 ? 9.629 8.615 -31.731 1.00 92.38 218 GLY A CA 1
ATOM 1667 C C . GLY A 1 218 ? 10.014 10.082 -31.959 1.00 92.38 218 GLY A C 1
ATOM 1668 O O . GLY A 1 218 ? 10.014 10.531 -33.102 1.00 92.38 218 GLY A O 1
ATOM 1669 N N . TRP A 1 219 ? 10.402 10.818 -30.913 1.00 93.31 219 TRP A N 1
ATOM 1670 C CA . TRP A 1 219 ? 10.823 12.225 -31.008 1.00 93.31 219 TRP A CA 1
ATOM 1671 C C . TRP A 1 219 ? 12.248 12.419 -31.549 1.00 93.31 219 TRP A C 1
ATOM 1673 O O . TRP A 1 219 ? 12.651 13.539 -31.849 1.00 93.31 219 TRP A O 1
ATOM 1683 N N . GLY A 1 220 ? 13.017 11.335 -31.703 1.00 88.00 220 GLY A N 1
ATOM 1684 C CA . GLY A 1 220 ? 14.420 11.400 -32.124 1.00 88.00 220 GLY A CA 1
ATOM 1685 C C . GLY A 1 220 ? 15.362 11.929 -31.039 1.00 88.00 220 GLY A C 1
ATOM 1686 O O . GLY A 1 220 ? 16.517 12.247 -31.341 1.00 88.00 220 GLY A O 1
ATOM 1687 N N . ASP A 1 221 ? 14.879 12.006 -29.795 1.00 83.56 221 ASP A N 1
ATOM 1688 C CA . ASP A 1 221 ? 15.663 12.408 -28.636 1.00 83.56 221 ASP A CA 1
ATOM 1689 C C . ASP A 1 221 ? 16.860 11.476 -28.458 1.00 83.56 221 ASP A C 1
ATOM 1691 O O . ASP A 1 221 ? 16.759 10.248 -28.532 1.00 83.56 221 ASP A O 1
ATOM 1695 N N . LYS A 1 222 ? 18.024 12.081 -28.226 1.00 82.06 222 LYS A N 1
ATOM 1696 C CA . LYS A 1 222 ? 19.267 11.365 -27.953 1.00 82.06 222 LYS A CA 1
ATOM 1697 C C . LYS A 1 222 ? 19.657 11.597 -26.500 1.00 82.06 222 LYS A C 1
ATOM 1699 O O . LYS A 1 222 ? 19.505 12.720 -26.018 1.00 82.06 222 LYS A O 1
ATOM 1704 N N . PRO A 1 223 ? 20.189 10.582 -25.803 1.00 77.75 223 PRO A N 1
ATOM 1705 C CA . PRO A 1 223 ? 20.712 10.788 -24.463 1.00 77.75 223 PRO A CA 1
ATOM 1706 C C . PRO A 1 223 ? 21.803 11.878 -24.455 1.00 77.75 223 PRO A C 1
ATOM 1708 O O . PRO A 1 223 ? 22.627 11.947 -25.369 1.00 77.75 223 PRO A O 1
ATOM 1711 N N . VAL A 1 224 ? 21.802 12.744 -23.437 1.00 78.44 224 VAL A N 1
ATOM 1712 C CA . VAL A 1 224 ? 22.725 13.888 -23.290 1.00 78.44 224 VAL A CA 1
ATOM 1713 C C . VAL A 1 224 ? 23.319 13.925 -21.880 1.00 78.44 224 VAL A C 1
ATOM 1715 O O . VAL A 1 224 ? 22.689 13.513 -20.909 1.00 78.44 224 VAL A O 1
ATOM 1718 N N . GLY A 1 225 ? 24.542 14.436 -21.733 1.00 73.56 225 GLY A N 1
ATOM 1719 C CA . GLY A 1 225 ? 25.196 14.532 -20.424 1.00 73.56 225 GLY A CA 1
ATOM 1720 C C . GLY A 1 225 ? 25.430 13.158 -19.783 1.00 73.56 225 GLY A C 1
ATOM 1721 O O . GLY A 1 225 ? 25.980 12.264 -20.418 1.00 73.56 225 GLY A O 1
ATOM 1722 N N . VAL A 1 226 ? 25.020 12.974 -18.522 1.00 63.75 226 VAL A N 1
ATOM 1723 C CA . VAL A 1 226 ? 25.243 11.715 -17.779 1.00 63.75 226 VAL A CA 1
ATOM 1724 C C . VAL A 1 226 ? 24.518 10.525 -18.419 1.00 63.75 226 VAL A C 1
ATOM 1726 O O . VAL A 1 226 ? 25.041 9.418 -18.361 1.00 63.75 226 VAL A O 1
ATOM 1729 N N . SER A 1 227 ? 23.370 10.736 -19.075 1.00 61.72 227 SER A N 1
ATOM 1730 C CA . SER A 1 227 ? 22.632 9.668 -19.766 1.00 61.72 227 SER A CA 1
ATOM 1731 C C . SER A 1 227 ? 23.200 9.327 -21.148 1.00 61.72 227 SER A C 1
ATOM 1733 O O . SER A 1 227 ? 22.915 8.252 -21.662 1.00 61.72 227 SER A O 1
ATOM 1735 N N . ALA A 1 228 ? 24.036 10.198 -21.736 1.00 61.56 228 ALA A N 1
ATOM 1736 C CA . ALA A 1 228 ? 24.789 9.890 -22.961 1.00 61.56 228 ALA A CA 1
ATOM 1737 C C . ALA A 1 228 ? 25.816 8.777 -22.758 1.00 61.56 228 ALA A C 1
ATOM 1739 O O . ALA A 1 228 ? 26.214 8.113 -23.717 1.00 61.56 228 ALA A O 1
ATOM 1740 N N . ARG A 1 229 ? 26.231 8.556 -21.507 1.00 65.25 229 ARG A N 1
ATOM 1741 C CA . ARG A 1 229 ? 27.078 7.427 -21.157 1.00 65.25 229 ARG A CA 1
ATOM 1742 C C . ARG A 1 229 ? 26.240 6.168 -21.244 1.00 65.25 229 ARG A C 1
ATOM 1744 O O . ARG A 1 229 ? 25.302 5.966 -20.475 1.00 65.25 229 ARG A O 1
ATOM 1751 N N . ARG A 1 230 ? 26.602 5.311 -22.192 1.00 64.00 230 ARG A N 1
ATOM 1752 C CA . ARG A 1 230 ? 26.072 3.957 -22.255 1.00 64.00 230 ARG A CA 1
ATOM 1753 C C . ARG A 1 230 ? 26.368 3.280 -20.913 1.00 64.00 230 ARG A C 1
ATOM 1755 O O . ARG A 1 230 ? 27.478 3.402 -20.388 1.00 64.00 230 ARG A O 1
ATOM 1762 N N . ARG A 1 231 ? 25.395 2.552 -20.369 1.00 66.25 231 ARG A N 1
ATOM 176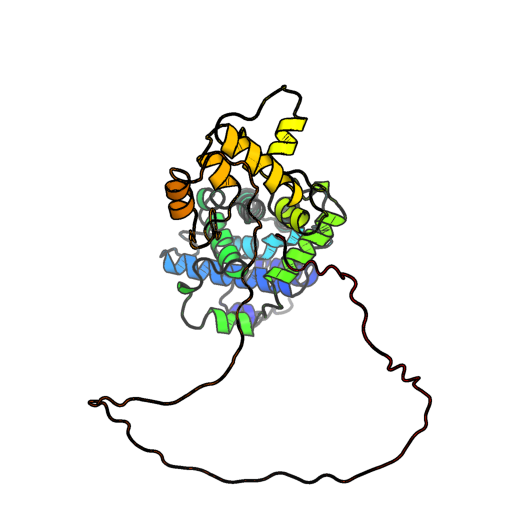3 C CA . ARG A 1 231 ? 25.623 1.592 -19.283 1.00 66.25 231 ARG A CA 1
ATOM 1764 C C . ARG A 1 231 ? 25.845 0.225 -19.916 1.00 66.25 231 ARG A C 1
ATOM 1766 O O . ARG A 1 231 ? 25.210 -0.084 -20.918 1.00 66.25 231 ARG A O 1
ATOM 1773 N N . ALA A 1 232 ? 26.747 -0.575 -19.360 1.00 65.62 232 ALA A N 1
ATOM 1774 C CA . ALA A 1 232 ? 26.831 -1.969 -19.767 1.00 65.62 232 ALA A CA 1
ATOM 1775 C C . ALA A 1 232 ? 25.551 -2.677 -19.304 1.00 65.62 232 ALA A C 1
ATOM 1777 O O . ALA A 1 232 ? 25.295 -2.803 -18.108 1.00 65.62 232 ALA A O 1
ATOM 1778 N N . GLU A 1 233 ? 24.735 -3.090 -20.260 1.00 63.31 233 GLU A N 1
ATOM 1779 C CA . GLU A 1 233 ? 23.520 -3.884 -20.073 1.00 63.31 233 GLU A CA 1
ATOM 1780 C C . GLU A 1 233 ? 23.857 -5.366 -19.890 1.00 63.31 233 GLU A C 1
ATOM 1782 O O . GLU A 1 233 ? 23.129 -6.113 -19.242 1.00 63.31 233 GLU A O 1
ATOM 1787 N N . THR A 1 234 ? 25.009 -5.791 -20.418 1.00 64.31 234 THR A N 1
ATOM 1788 C CA . THR A 1 234 ? 25.540 -7.143 -20.242 1.00 64.31 234 THR A CA 1
ATOM 1789 C C . THR A 1 234 ? 26.998 -7.125 -19.777 1.00 64.31 234 THR A C 1
ATOM 1791 O O . THR A 1 234 ? 27.756 -6.212 -20.119 1.00 64.31 234 THR A O 1
ATOM 1794 N N . PRO A 1 235 ? 27.453 -8.165 -19.058 1.00 65.62 235 PRO A N 1
ATOM 1795 C CA . PRO A 1 235 ? 28.855 -8.297 -18.648 1.00 65.62 235 PRO A CA 1
ATOM 1796 C C . PRO A 1 235 ? 29.838 -8.264 -19.825 1.00 65.62 235 PRO A C 1
ATOM 1798 O O . PRO A 1 235 ? 30.967 -7.800 -19.693 1.00 65.62 235 PRO A O 1
ATOM 1801 N N . GLN A 1 236 ? 29.400 -8.726 -20.995 1.00 74.88 236 GLN A N 1
ATOM 1802 C CA . GLN A 1 236 ? 30.182 -8.754 -22.227 1.00 74.88 236 GLN A CA 1
ATOM 1803 C C . GLN A 1 236 ? 30.416 -7.348 -22.800 1.00 74.88 236 GLN A C 1
ATOM 1805 O O . GLN A 1 236 ? 31.441 -7.118 -23.439 1.00 74.88 236 GLN A O 1
ATOM 1810 N N . GLN A 1 237 ? 29.512 -6.396 -22.545 1.00 73.69 237 GLN A N 1
ATOM 1811 C CA . GLN A 1 237 ? 29.657 -5.008 -22.995 1.00 73.69 237 GLN A CA 1
ATOM 1812 C C . GLN A 1 237 ? 30.661 -4.214 -22.149 1.00 73.69 237 GLN A C 1
ATOM 1814 O O . GLN A 1 237 ? 31.269 -3.279 -22.664 1.00 73.69 237 GLN A O 1
ATOM 1819 N N . VAL A 1 238 ? 30.900 -4.609 -20.890 1.00 76.44 238 VAL A N 1
ATOM 1820 C CA . VAL A 1 238 ? 31.813 -3.901 -19.971 1.00 76.44 238 VAL A CA 1
ATOM 1821 C C . VAL A 1 238 ? 33.208 -3.748 -20.573 1.00 76.44 238 VAL A C 1
ATOM 1823 O O . VAL A 1 238 ? 33.787 -2.670 -20.502 1.00 76.44 238 VAL A O 1
ATOM 1826 N N . GLY A 1 239 ? 33.740 -4.800 -21.203 1.00 76.31 239 GLY A N 1
ATOM 1827 C CA . GLY A 1 239 ? 35.077 -4.769 -21.801 1.00 76.31 239 GLY A CA 1
ATOM 1828 C C . GLY A 1 239 ? 35.193 -3.791 -22.972 1.00 76.31 239 GLY A C 1
ATOM 1829 O O . GLY A 1 239 ? 36.152 -3.029 -23.035 1.00 76.31 239 GLY A O 1
ATOM 1830 N N . ALA A 1 240 ? 34.201 -3.774 -23.868 1.00 77.12 240 ALA A N 1
ATOM 1831 C CA . ALA A 1 240 ? 34.180 -2.852 -25.004 1.00 77.12 240 ALA A CA 1
ATOM 1832 C C . ALA A 1 240 ? 34.041 -1.396 -24.537 1.00 77.12 240 ALA A C 1
ATOM 1834 O O . ALA A 1 240 ? 34.792 -0.526 -24.966 1.00 77.12 240 ALA A O 1
ATOM 1835 N N . MET A 1 241 ? 33.139 -1.151 -23.589 1.00 79.19 241 MET A N 1
ATOM 1836 C CA . MET A 1 241 ? 32.878 0.185 -23.054 1.00 79.19 241 MET A CA 1
ATOM 1837 C C . MET A 1 241 ? 34.035 0.706 -22.202 1.00 79.19 241 MET A C 1
ATOM 1839 O O . MET A 1 241 ? 34.311 1.902 -22.208 1.00 79.19 241 MET A O 1
ATOM 1843 N N . PHE A 1 242 ? 34.746 -0.182 -21.501 1.00 80.00 242 PHE A N 1
ATOM 1844 C CA . PHE A 1 242 ? 35.969 0.171 -20.786 1.00 80.00 242 PHE A CA 1
ATOM 1845 C C . PHE A 1 242 ? 37.016 0.720 -21.753 1.00 80.00 242 PHE A C 1
ATOM 1847 O O . PHE A 1 242 ? 37.575 1.783 -21.499 1.00 80.00 242 PHE A O 1
ATOM 1854 N N . THR A 1 243 ? 37.247 0.035 -22.875 1.00 75.88 243 THR A N 1
ATOM 1855 C CA . THR A 1 243 ? 38.182 0.503 -23.904 1.00 75.88 243 THR A CA 1
ATOM 1856 C C . THR A 1 243 ? 37.724 1.825 -24.516 1.00 75.88 243 THR A C 1
ATOM 1858 O O . THR A 1 243 ? 38.518 2.757 -24.570 1.00 75.88 243 THR A O 1
ATOM 1861 N N . GLU A 1 244 ? 36.446 1.951 -24.890 1.00 75.31 244 GLU A N 1
ATOM 1862 C CA . GLU A 1 244 ? 35.896 3.193 -25.454 1.00 75.31 244 GLU A CA 1
ATOM 1863 C C . GLU A 1 244 ? 36.087 4.396 -24.512 1.00 75.31 244 GLU A C 1
ATOM 1865 O O . GLU A 1 244 ? 36.560 5.451 -24.937 1.00 75.31 244 GLU A O 1
ATOM 1870 N N . TYR A 1 245 ? 35.764 4.246 -23.223 1.00 78.31 245 TYR A N 1
ATOM 1871 C CA . TYR A 1 245 ? 35.924 5.327 -22.248 1.00 78.31 245 TYR A CA 1
ATOM 1872 C C . TYR A 1 245 ? 37.391 5.615 -21.913 1.00 78.31 245 TYR A C 1
ATOM 1874 O O . TYR A 1 245 ? 37.749 6.778 -21.723 1.00 78.31 245 TYR A O 1
ATOM 1882 N N . LEU A 1 246 ? 38.253 4.592 -21.885 1.00 77.31 246 LEU A N 1
ATOM 1883 C CA . LEU A 1 246 ? 39.692 4.762 -21.678 1.00 77.31 246 LEU A CA 1
ATOM 1884 C C . LEU A 1 246 ? 40.347 5.521 -22.838 1.00 77.31 246 LEU A C 1
ATOM 1886 O O . LEU A 1 246 ? 41.109 6.456 -22.597 1.00 77.31 246 LEU A O 1
ATOM 1890 N N . GLU A 1 247 ? 40.032 5.157 -24.082 1.00 72.94 247 GLU A N 1
ATOM 1891 C CA . GLU A 1 247 ? 40.548 5.820 -25.286 1.00 72.94 247 GLU A CA 1
ATOM 1892 C C . GLU A 1 247 ? 40.051 7.265 -25.406 1.00 72.94 247 GLU A C 1
ATOM 1894 O O . GLU A 1 247 ? 40.812 8.153 -25.792 1.00 72.94 247 GLU A O 1
ATOM 1899 N N . ALA A 1 248 ? 38.798 7.521 -25.017 1.00 73.56 248 ALA A N 1
ATOM 1900 C CA . ALA A 1 248 ? 38.222 8.862 -24.980 1.00 73.56 248 ALA A CA 1
ATOM 1901 C C . ALA A 1 248 ? 38.723 9.722 -23.801 1.00 73.56 248 ALA A C 1
ATOM 1903 O O . ALA A 1 248 ? 38.444 10.921 -23.760 1.00 73.56 248 ALA A O 1
ATOM 1904 N N . GLY A 1 249 ? 39.433 9.133 -22.829 1.00 74.81 249 GLY A N 1
ATOM 1905 C CA . GLY A 1 249 ? 39.817 9.807 -21.586 1.00 74.81 249 GLY A CA 1
ATOM 1906 C C . GLY A 1 249 ? 38.631 10.167 -20.677 1.00 74.81 249 GLY A C 1
ATOM 1907 O O . GLY A 1 249 ? 38.770 11.032 -19.810 1.00 74.81 249 GLY A O 1
ATOM 1908 N N . ASP A 1 250 ? 37.467 9.528 -20.852 1.00 75.00 250 ASP A N 1
ATOM 1909 C CA . ASP A 1 250 ? 36.268 9.751 -20.034 1.00 75.00 250 ASP A CA 1
ATOM 1910 C C . ASP A 1 250 ? 36.374 8.972 -18.716 1.00 75.00 250 ASP A C 1
ATOM 1912 O O . ASP A 1 250 ? 35.863 7.861 -18.567 1.00 75.00 250 ASP A O 1
ATOM 1916 N N . ILE A 1 251 ? 37.059 9.566 -17.734 1.00 76.56 251 ILE A N 1
ATOM 1917 C CA . ILE A 1 251 ? 37.246 8.965 -16.405 1.00 76.56 251 ILE A CA 1
ATOM 1918 C C . ILE A 1 251 ? 35.911 8.697 -15.705 1.00 76.56 251 ILE A C 1
ATOM 1920 O O . ILE A 1 251 ? 35.766 7.680 -15.032 1.00 76.56 251 ILE A O 1
ATOM 1924 N N . GLU A 1 252 ? 34.916 9.563 -15.885 1.00 74.81 252 GLU A N 1
ATOM 1925 C CA . GLU A 1 252 ? 33.592 9.349 -15.296 1.00 74.81 252 GLU A CA 1
ATOM 1926 C C . GLU A 1 252 ? 32.826 8.235 -16.027 1.00 74.81 252 GLU A C 1
ATOM 1928 O O . GLU A 1 252 ? 32.118 7.461 -15.386 1.00 74.81 252 GLU A O 1
ATOM 1933 N N . GLY A 1 253 ? 33.028 8.087 -17.340 1.00 75.25 253 GLY A N 1
ATOM 1934 C CA . GLY A 1 253 ? 32.600 6.917 -18.111 1.00 75.25 253 GLY A CA 1
ATOM 1935 C C . GLY A 1 253 ? 33.211 5.624 -17.581 1.00 75.25 253 GLY A C 1
ATOM 1936 O O . GLY A 1 253 ? 32.483 4.678 -17.286 1.00 75.25 253 GLY A O 1
ATOM 1937 N N . LEU A 1 254 ? 34.524 5.600 -17.346 1.00 74.69 254 LEU A N 1
ATOM 1938 C CA . LEU A 1 254 ? 35.202 4.451 -16.744 1.00 74.69 254 LEU A CA 1
ATOM 1939 C C . LEU A 1 254 ? 34.651 4.117 -15.361 1.00 74.69 254 LEU A C 1
ATOM 1941 O O . LEU A 1 254 ? 34.302 2.967 -15.117 1.00 74.69 254 LEU A O 1
ATOM 1945 N N . VAL A 1 255 ? 34.536 5.108 -14.472 1.00 77.44 255 VAL A N 1
ATOM 1946 C CA . VAL A 1 255 ? 33.995 4.922 -13.116 1.00 77.44 255 VAL A CA 1
ATOM 1947 C C . VAL A 1 255 ? 32.553 4.409 -13.163 1.00 77.44 255 VAL A C 1
ATOM 1949 O O . VAL A 1 255 ? 32.195 3.570 -12.342 1.00 77.44 255 VAL A O 1
ATOM 1952 N N . SER A 1 256 ? 31.751 4.822 -14.152 1.00 75.62 256 SER A N 1
ATOM 1953 C CA . SER A 1 256 ? 30.364 4.356 -14.315 1.00 75.62 256 SER A CA 1
ATOM 1954 C C . SER A 1 256 ? 30.222 2.860 -14.629 1.00 75.62 256 SER A C 1
ATOM 1956 O O . SER A 1 256 ? 29.139 2.303 -14.457 1.00 75.62 256 SER A O 1
ATOM 1958 N N . LEU A 1 257 ? 31.302 2.192 -15.053 1.00 76.94 257 LEU A N 1
ATOM 1959 C CA . LEU A 1 257 ? 31.322 0.743 -15.282 1.00 76.94 257 LEU A CA 1
ATOM 1960 C C . LEU A 1 257 ? 31.511 -0.071 -13.993 1.00 76.94 257 LEU A C 1
ATOM 1962 O O . LEU A 1 257 ? 31.406 -1.297 -14.029 1.00 76.94 257 LEU A O 1
ATOM 1966 N N . TYR A 1 258 ? 31.816 0.585 -12.870 1.00 73.81 258 TYR A N 1
ATOM 1967 C CA . TYR A 1 258 ? 32.206 -0.058 -11.622 1.00 73.81 258 TYR A CA 1
ATOM 1968 C C . TYR A 1 258 ? 31.215 0.238 -10.490 1.00 73.81 258 TYR A C 1
ATOM 1970 O O . TYR A 1 258 ? 30.778 1.368 -10.289 1.00 73.81 258 TYR A O 1
ATOM 1978 N N . GLU A 1 259 ? 30.909 -0.789 -9.695 1.00 71.06 259 GLU A N 1
ATOM 1979 C CA . GLU A 1 259 ? 30.133 -0.647 -8.459 1.00 71.06 259 GLU A CA 1
ATOM 1980 C C . GLU A 1 259 ? 30.875 0.214 -7.411 1.00 71.06 259 GLU A C 1
ATOM 1982 O O . GLU A 1 259 ? 32.111 0.255 -7.412 1.00 71.06 259 GLU A O 1
ATOM 1987 N N . PRO A 1 260 ? 30.169 0.845 -6.448 1.00 70.94 260 PRO A N 1
ATOM 1988 C CA . PRO A 1 260 ? 30.763 1.735 -5.443 1.00 70.94 260 PRO A CA 1
ATOM 1989 C C . PRO A 1 260 ? 31.966 1.162 -4.679 1.00 70.94 260 PRO A C 1
ATOM 1991 O O . PRO A 1 260 ? 32.860 1.919 -4.306 1.00 70.94 260 PRO A O 1
ATOM 1994 N N . ASN A 1 261 ? 32.010 -0.164 -4.492 1.00 76.56 261 ASN A N 1
ATOM 1995 C CA . ASN A 1 261 ? 33.073 -0.904 -3.798 1.00 76.56 261 ASN A CA 1
ATOM 1996 C C . ASN A 1 261 ? 33.898 -1.799 -4.739 1.00 76.56 261 ASN A C 1
ATOM 1998 O O . ASN A 1 261 ? 34.500 -2.780 -4.302 1.00 76.56 261 ASN A O 1
ATOM 2002 N N . ALA A 1 262 ? 33.893 -1.515 -6.041 1.00 76.81 262 ALA A N 1
ATOM 2003 C CA . ALA A 1 262 ? 34.617 -2.319 -7.007 1.00 76.81 262 ALA A CA 1
ATOM 2004 C C . ALA A 1 262 ? 36.123 -2.320 -6.732 1.00 76.81 262 ALA A C 1
ATOM 2006 O O . ALA A 1 262 ? 36.716 -1.330 -6.296 1.00 76.81 262 ALA A O 1
ATOM 2007 N N . HIS A 1 263 ? 36.730 -3.459 -7.039 1.00 76.50 263 HIS A N 1
ATOM 2008 C CA . HIS A 1 263 ? 38.164 -3.659 -6.981 1.00 76.50 263 HIS A CA 1
ATOM 2009 C C . HIS A 1 263 ? 38.737 -3.492 -8.386 1.00 76.50 263 HIS A C 1
ATOM 2011 O O . HIS A 1 263 ? 38.352 -4.212 -9.307 1.00 76.50 263 HIS A O 1
ATOM 2017 N N . PHE A 1 264 ? 39.666 -2.558 -8.545 1.00 72.62 264 PHE A N 1
ATOM 2018 C CA . PHE A 1 264 ? 40.321 -2.265 -9.811 1.00 72.62 264 PHE A CA 1
ATOM 2019 C C . PHE A 1 264 ? 41.828 -2.487 -9.684 1.00 72.62 264 PHE A C 1
ATOM 2021 O O . PHE A 1 264 ? 42.487 -1.952 -8.789 1.00 72.62 264 PHE A O 1
ATOM 2028 N N . VAL A 1 265 ? 42.368 -3.308 -10.582 1.00 74.00 265 VAL A N 1
ATOM 2029 C CA . VAL A 1 265 ? 43.779 -3.715 -10.605 1.00 74.00 265 VAL A CA 1
ATOM 2030 C C . VAL A 1 265 ? 44.347 -3.322 -11.969 1.00 74.00 265 VAL A C 1
ATOM 2032 O O . VAL A 1 265 ? 44.333 -4.141 -12.887 1.00 74.00 265 VAL A O 1
ATOM 2035 N N . PRO A 1 266 ? 44.789 -2.063 -12.147 1.00 66.44 266 PRO A N 1
ATOM 2036 C CA . PRO A 1 266 ? 45.286 -1.585 -13.438 1.00 66.44 266 PRO A CA 1
ATOM 2037 C C . PRO A 1 266 ? 46.639 -2.202 -13.804 1.00 66.44 266 PRO A C 1
ATOM 2039 O O . PRO A 1 266 ? 46.938 -2.403 -14.976 1.00 66.44 266 PRO A O 1
ATOM 2042 N N . THR A 1 267 ? 47.459 -2.521 -12.801 1.00 69.19 267 THR A N 1
ATOM 2043 C CA . THR A 1 267 ? 48.763 -3.169 -12.960 1.00 69.19 267 THR A CA 1
ATOM 2044 C C . THR A 1 267 ? 49.000 -4.171 -11.830 1.00 69.19 267 THR A C 1
ATOM 2046 O O . THR A 1 267 ? 48.463 -3.997 -10.729 1.00 69.19 267 THR A O 1
ATOM 2049 N N . PRO A 1 268 ? 49.807 -5.225 -12.056 1.00 70.44 268 PRO A N 1
ATOM 2050 C CA . PRO A 1 268 ? 50.199 -6.145 -10.994 1.00 70.44 268 PRO A CA 1
ATOM 2051 C C . PRO A 1 268 ? 50.810 -5.390 -9.803 1.00 70.44 268 PRO A C 1
ATOM 2053 O O . PRO A 1 268 ? 51.765 -4.638 -9.966 1.00 70.44 268 PRO A O 1
ATOM 2056 N N . GLY A 1 269 ? 50.251 -5.585 -8.606 1.00 69.75 269 GLY A N 1
ATOM 2057 C CA . GLY A 1 269 ? 50.688 -4.903 -7.379 1.00 69.75 269 GLY A CA 1
ATOM 2058 C C . GLY A 1 269 ? 49.916 -3.624 -7.034 1.00 69.75 269 GLY A C 1
ATOM 2059 O O . GLY A 1 269 ? 50.016 -3.163 -5.899 1.00 69.75 269 GLY A O 1
ATOM 2060 N N . THR A 1 270 ? 49.090 -3.100 -7.945 1.00 73.12 270 THR A N 1
ATOM 2061 C CA . THR A 1 270 ? 48.191 -1.968 -7.675 1.00 73.12 270 THR A CA 1
ATOM 2062 C C . THR A 1 270 ? 46.782 -2.477 -7.411 1.00 73.12 270 THR A C 1
ATOM 2064 O O . THR A 1 270 ? 46.227 -3.219 -8.214 1.00 73.12 270 THR A O 1
ATOM 2067 N N . HIS A 1 271 ? 46.178 -2.066 -6.300 1.00 79.31 271 HIS A N 1
ATOM 2068 C CA . HIS A 1 271 ? 44.830 -2.482 -5.930 1.00 79.31 271 HIS A CA 1
ATOM 2069 C C . HIS A 1 271 ? 44.042 -1.285 -5.412 1.00 79.31 271 HIS A C 1
ATOM 2071 O O . HIS A 1 271 ? 44.293 -0.783 -4.318 1.00 79.31 271 HIS A O 1
ATOM 2077 N N . LEU A 1 272 ? 43.108 -0.816 -6.231 1.00 79.50 272 LEU A N 1
ATOM 2078 C CA . LEU A 1 272 ? 42.246 0.315 -5.927 1.00 79.50 272 LEU A CA 1
ATOM 2079 C C . LEU A 1 272 ? 40.875 -0.222 -5.538 1.00 79.50 272 LEU A C 1
ATOM 2081 O O . LEU A 1 272 ? 40.327 -1.081 -6.226 1.00 79.50 272 LEU A O 1
ATOM 2085 N N . VAL A 1 273 ? 40.344 0.264 -4.420 1.00 80.88 273 VAL A N 1
ATOM 2086 C CA . VAL A 1 273 ? 39.038 -0.155 -3.909 1.00 80.88 273 VAL A CA 1
ATOM 2087 C C . VAL A 1 273 ? 38.136 1.061 -3.828 1.00 80.88 273 VAL A C 1
ATOM 2089 O O . VAL A 1 273 ? 38.454 2.042 -3.156 1.00 80.88 273 VAL A O 1
ATOM 2092 N N . GLY A 1 274 ? 37.008 0.961 -4.517 1.00 73.44 274 GLY A N 1
ATOM 2093 C CA . GLY A 1 274 ? 35.963 1.964 -4.541 1.00 73.44 274 GLY A CA 1
ATOM 2094 C C . GLY A 1 274 ? 36.185 3.097 -5.539 1.00 73.44 274 GLY A C 1
ATOM 2095 O O . GLY A 1 274 ? 37.299 3.394 -5.979 1.00 73.44 274 GLY A O 1
ATOM 2096 N N . ILE A 1 275 ? 35.076 3.738 -5.898 1.00 74.75 275 ILE A N 1
ATOM 2097 C CA . ILE A 1 275 ? 34.982 4.695 -7.011 1.00 74.75 275 ILE A CA 1
ATOM 2098 C C . ILE A 1 275 ? 35.931 5.895 -6.879 1.00 74.75 275 ILE A C 1
ATOM 2100 O O . ILE A 1 275 ? 36.490 6.342 -7.875 1.00 74.75 275 ILE A O 1
ATOM 2104 N N . GLU A 1 276 ? 36.204 6.372 -5.661 1.00 76.44 276 GLU A N 1
ATOM 2105 C CA . GLU A 1 276 ? 37.139 7.483 -5.422 1.00 76.44 276 GLU A CA 1
ATOM 2106 C C . GLU A 1 276 ? 38.601 7.100 -5.678 1.00 76.44 276 GLU A C 1
ATOM 2108 O O . GLU A 1 276 ? 39.380 7.901 -6.199 1.00 76.44 276 GLU A O 1
ATOM 2113 N N . ALA A 1 277 ? 38.990 5.873 -5.321 1.00 74.69 277 ALA A N 1
ATOM 2114 C CA . ALA A 1 277 ? 40.332 5.371 -5.590 1.00 74.69 277 ALA A CA 1
ATOM 2115 C C . ALA A 1 277 ? 40.513 5.120 -7.093 1.00 74.69 277 ALA A C 1
ATOM 2117 O O . ALA A 1 277 ? 41.540 5.491 -7.659 1.00 74.69 277 ALA A O 1
ATOM 2118 N N . ILE A 1 278 ? 39.484 4.566 -7.744 1.00 71.56 278 ILE A N 1
ATOM 2119 C CA . ILE A 1 278 ? 39.453 4.325 -9.192 1.00 71.56 278 ILE A CA 1
ATOM 2120 C C . ILE A 1 278 ? 39.521 5.641 -9.970 1.00 71.56 278 ILE A C 1
ATOM 2122 O O . ILE A 1 278 ? 40.293 5.722 -10.917 1.00 71.56 278 ILE A O 1
ATOM 2126 N N . ARG A 1 279 ? 38.804 6.689 -9.539 1.00 76.62 279 ARG A N 1
ATOM 2127 C CA . ARG A 1 279 ? 38.823 8.023 -10.166 1.00 76.62 279 ARG A CA 1
ATOM 2128 C C . ARG A 1 279 ? 40.206 8.681 -10.131 1.00 76.62 279 ARG A C 1
ATOM 2130 O O . ARG A 1 279 ? 40.575 9.395 -11.058 1.00 76.62 279 ARG A O 1
ATOM 2137 N N . LYS A 1 280 ? 40.981 8.443 -9.068 1.00 70.25 280 LYS A N 1
ATOM 2138 C CA . LYS A 1 280 ? 42.329 9.016 -8.875 1.00 70.25 280 LYS A CA 1
ATOM 2139 C C . LYS A 1 280 ? 43.448 8.184 -9.511 1.00 70.25 280 LYS A C 1
ATOM 2141 O O . LYS A 1 280 ? 44.525 8.711 -9.770 1.00 70.25 280 LYS A O 1
ATOM 2146 N N . GLY A 1 281 ? 43.202 6.898 -9.754 1.00 62.50 281 GLY A N 1
ATOM 2147 C CA . GLY A 1 281 ? 44.149 5.951 -10.340 1.00 62.50 281 GLY A CA 1
ATOM 2148 C C . GLY A 1 281 ? 44.440 5.990 -11.854 1.00 62.50 281 GLY A C 1
ATOM 2149 O O . GLY A 1 281 ? 45.463 5.414 -12.221 1.00 62.50 281 GLY A O 1
ATOM 2150 N N . PRO A 1 282 ? 43.657 6.612 -12.766 1.00 55.59 282 PRO A N 1
ATOM 2151 C CA . PRO A 1 282 ? 43.887 6.446 -14.204 1.00 55.59 282 PRO A CA 1
ATOM 2152 C C . PRO A 1 282 ? 45.062 7.280 -14.731 1.00 55.59 282 PRO A C 1
ATOM 2154 O O . PRO A 1 282 ? 45.515 7.050 -15.846 1.00 55.59 282 PRO A O 1
ATOM 2157 N N . ALA A 1 283 ? 45.593 8.224 -13.944 1.00 47.91 283 ALA A N 1
ATOM 2158 C CA . ALA A 1 283 ? 46.680 9.108 -14.370 1.00 47.91 283 ALA A CA 1
ATOM 2159 C C . ALA A 1 283 ? 48.044 8.402 -14.557 1.00 47.91 283 ALA A C 1
ATOM 2161 O O . ALA A 1 283 ? 49.005 9.047 -14.971 1.00 47.91 283 ALA A O 1
ATOM 2162 N N . THR A 1 284 ? 48.156 7.101 -14.265 1.00 43.72 284 THR A N 1
ATOM 2163 C CA . THR A 1 284 ? 49.416 6.340 -14.374 1.00 43.72 284 THR A CA 1
ATOM 2164 C C . THR A 1 284 ? 49.297 5.002 -15.112 1.00 43.72 284 THR A C 1
ATOM 2166 O O . THR A 1 284 ? 50.284 4.270 -15.187 1.00 43.72 284 THR A O 1
ATOM 2169 N N . ALA A 1 285 ? 48.136 4.671 -15.690 1.00 45.69 285 ALA A N 1
ATOM 2170 C CA . ALA A 1 285 ? 48.001 3.476 -16.520 1.00 45.69 285 ALA A CA 1
ATOM 2171 C C . ALA A 1 285 ? 48.538 3.766 -17.932 1.00 45.69 285 ALA A C 1
ATOM 2173 O O . ALA A 1 285 ? 47.975 4.555 -18.686 1.00 45.69 285 ALA A O 1
ATOM 2174 N N . ASP A 1 286 ? 49.681 3.159 -18.235 1.00 39.22 286 ASP A N 1
ATOM 2175 C CA . ASP A 1 286 ? 50.403 3.238 -19.501 1.00 39.22 286 ASP A CA 1
ATOM 2176 C C . ASP A 1 286 ? 49.487 3.028 -20.727 1.00 39.22 286 ASP A C 1
ATOM 2178 O O . ASP A 1 286 ? 48.527 2.256 -20.680 1.00 39.22 286 ASP A O 1
ATOM 2182 N N . ARG A 1 287 ? 49.809 3.700 -21.842 1.00 44.25 287 ARG A N 1
ATOM 2183 C CA . ARG A 1 287 ? 49.074 3.729 -23.127 1.00 44.25 287 ARG A CA 1
ATOM 2184 C C . ARG A 1 287 ? 49.121 2.387 -23.888 1.00 44.25 287 ARG A C 1
ATOM 2186 O O . ARG A 1 287 ? 49.276 2.365 -25.1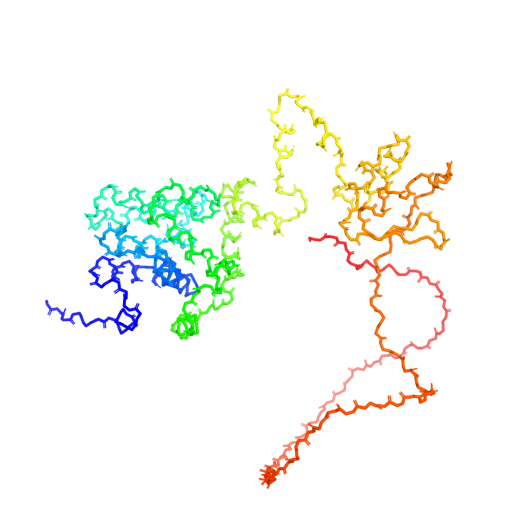05 1.00 44.25 287 ARG A O 1
ATOM 2193 N N . GLN A 1 288 ? 49.019 1.259 -23.191 1.00 42.62 288 GLN A N 1
ATOM 2194 C CA . GLN A 1 288 ? 49.173 -0.091 -23.740 1.00 42.62 288 GLN A CA 1
ATOM 2195 C C . GLN A 1 288 ? 47.937 -0.971 -23.476 1.00 42.62 288 GLN A C 1
ATOM 2197 O O . GLN A 1 288 ? 48.053 -2.091 -22.992 1.00 42.62 288 GLN A O 1
ATOM 2202 N N . GLY A 1 289 ? 46.744 -0.456 -23.789 1.00 39.12 289 GLY A N 1
ATOM 2203 C CA . GLY A 1 289 ? 45.622 -1.186 -24.411 1.00 39.12 289 GLY A CA 1
ATOM 2204 C C . GLY A 1 289 ? 45.241 -2.616 -23.982 1.00 39.12 289 GLY A C 1
ATOM 2205 O O . GLY A 1 289 ? 44.762 -3.354 -24.838 1.00 39.12 289 GLY A O 1
ATOM 2206 N N . HIS A 1 290 ? 45.408 -3.046 -22.727 1.00 39.16 290 HIS A N 1
ATOM 2207 C CA . HIS A 1 290 ? 44.943 -4.371 -22.284 1.00 39.16 290 HIS A CA 1
ATOM 2208 C C . HIS A 1 290 ? 43.728 -4.265 -21.348 1.00 39.16 290 HIS A C 1
ATOM 2210 O O . HIS A 1 290 ? 43.801 -3.557 -20.341 1.00 39.16 290 HIS A O 1
ATOM 2216 N N . PRO A 1 291 ? 42.618 -4.980 -21.626 1.00 36.12 291 PRO A N 1
ATOM 2217 C CA . PRO A 1 291 ? 41.444 -4.961 -20.762 1.00 36.12 291 PRO A CA 1
ATOM 2218 C C . PRO A 1 291 ? 41.724 -5.705 -19.439 1.00 36.12 291 PRO A C 1
ATOM 2220 O O . PRO A 1 291 ? 42.304 -6.798 -19.458 1.00 36.12 291 PRO A O 1
ATOM 2223 N N . PRO A 1 292 ? 41.312 -5.161 -18.279 1.00 42.81 292 PRO A N 1
ATOM 2224 C CA . PRO A 1 292 ? 41.507 -5.812 -16.989 1.00 42.81 292 PRO A CA 1
ATOM 2225 C C . PRO A 1 292 ? 40.575 -7.022 -16.823 1.00 42.81 292 PRO A C 1
ATOM 2227 O O . PRO A 1 292 ? 39.392 -6.979 -17.158 1.00 42.81 292 PRO A O 1
ATOM 2230 N N . GLN A 1 293 ? 41.092 -8.110 -16.243 1.00 39.62 293 GLN A N 1
ATOM 2231 C CA . GLN A 1 293 ? 40.270 -9.240 -15.804 1.00 39.62 293 GLN A CA 1
ATOM 2232 C C . GLN A 1 293 ? 39.616 -8.903 -14.459 1.00 39.62 293 GLN A C 1
ATOM 2234 O O . GLN A 1 293 ? 40.284 -8.906 -13.423 1.00 39.62 293 GLN A O 1
ATOM 2239 N N . ALA A 1 294 ? 38.308 -8.646 -14.451 1.00 36.03 294 ALA A N 1
ATOM 2240 C CA . ALA A 1 294 ? 37.546 -8.533 -13.213 1.00 36.03 294 ALA A CA 1
ATOM 2241 C C . ALA A 1 294 ? 37.511 -9.898 -12.501 1.00 36.03 294 ALA A C 1
ATOM 2243 O O . ALA A 1 294 ? 36.989 -10.879 -13.031 1.00 36.03 294 ALA A O 1
ATOM 2244 N N . ARG A 1 295 ? 38.075 -9.982 -11.291 1.00 34.34 295 ARG A N 1
ATOM 2245 C CA . ARG A 1 295 ? 37.904 -11.135 -10.396 1.00 34.34 295 ARG A CA 1
ATOM 2246 C C . ARG A 1 295 ? 37.105 -10.705 -9.176 1.00 34.34 295 ARG A C 1
ATOM 2248 O O . ARG A 1 295 ? 37.553 -9.865 -8.403 1.00 34.34 295 ARG A O 1
ATOM 2255 N N . THR A 1 296 ? 35.957 -11.338 -8.961 1.00 30.92 296 THR A N 1
ATOM 2256 C CA . THR A 1 296 ? 35.244 -11.290 -7.682 1.00 30.92 296 THR A CA 1
ATOM 2257 C C . THR A 1 296 ? 36.059 -12.054 -6.635 1.00 30.92 296 THR A C 1
ATOM 2259 O O . THR A 1 296 ? 36.343 -13.243 -6.815 1.00 30.92 296 THR A O 1
ATOM 2262 N N . ALA A 1 297 ? 36.464 -11.397 -5.548 1.00 30.67 297 ALA A N 1
ATOM 2263 C CA . ALA A 1 297 ? 37.195 -12.053 -4.469 1.00 30.67 297 ALA A CA 1
ATOM 2264 C C . ALA A 1 297 ? 36.305 -13.098 -3.766 1.00 30.67 297 ALA A C 1
ATOM 2266 O O . ALA A 1 297 ? 35.264 -12.768 -3.201 1.00 30.67 297 ALA A O 1
ATOM 2267 N N . ARG A 1 298 ? 36.722 -14.373 -3.779 1.00 27.36 298 ARG A N 1
ATOM 2268 C CA . ARG A 1 298 ? 36.197 -15.397 -2.861 1.00 27.36 298 ARG A CA 1
ATOM 2269 C C . ARG A 1 298 ? 36.785 -15.154 -1.467 1.00 27.36 298 ARG A C 1
ATOM 2271 O O . ARG A 1 298 ? 37.994 -14.982 -1.332 1.00 27.36 298 ARG A O 1
ATOM 2278 N N . HIS A 1 299 ? 35.942 -15.196 -0.436 1.00 28.33 299 HIS A N 1
ATOM 2279 C CA . HIS A 1 299 ? 36.375 -15.255 0.964 1.00 28.33 299 HIS A CA 1
ATOM 2280 C C . HIS A 1 299 ? 37.263 -16.492 1.203 1.00 28.33 299 HIS A C 1
ATOM 2282 O O . HIS A 1 299 ? 36.842 -17.596 0.846 1.00 28.33 299 HIS A O 1
ATOM 2288 N N . PRO A 1 300 ? 38.441 -16.378 1.846 1.00 30.12 300 PRO A N 1
ATOM 2289 C CA . PRO A 1 300 ? 39.177 -17.552 2.283 1.00 30.12 300 PRO A CA 1
ATOM 2290 C C . PRO A 1 300 ? 38.639 -18.035 3.635 1.00 30.12 300 PRO A C 1
ATOM 2292 O O . PRO A 1 300 ? 38.798 -17.392 4.672 1.00 30.12 300 PRO A O 1
ATOM 2295 N N . SER A 1 301 ? 38.007 -19.204 3.610 1.00 28.48 301 SER A N 1
ATOM 2296 C CA . SER A 1 301 ? 37.705 -20.030 4.775 1.00 28.48 301 SER A CA 1
ATOM 2297 C C . SER A 1 301 ? 38.980 -20.676 5.341 1.00 28.48 301 SER A C 1
ATOM 2299 O O . SER A 1 301 ? 39.700 -21.348 4.610 1.00 28.48 301 SER A O 1
ATOM 2301 N N . GLY A 1 302 ? 39.202 -20.495 6.647 1.00 29.05 302 GLY A N 1
ATOM 2302 C CA . GLY A 1 302 ? 39.878 -21.390 7.603 1.00 29.05 302 GLY A CA 1
ATOM 2303 C C . GLY A 1 302 ? 41.134 -22.179 7.192 1.00 29.05 302 GLY A C 1
ATOM 2304 O O . GLY A 1 302 ? 41.053 -23.190 6.505 1.00 29.05 302 GLY A O 1
ATOM 2305 N N . GLY A 1 303 ? 42.276 -21.847 7.806 1.00 25.58 303 GLY A N 1
ATOM 2306 C CA . GLY A 1 303 ? 43.472 -22.697 7.831 1.00 25.58 303 GLY A CA 1
ATOM 2307 C C . GLY A 1 303 ? 44.452 -22.285 8.934 1.00 25.58 303 GLY A C 1
ATOM 2308 O O . GLY A 1 303 ? 44.962 -21.174 8.939 1.00 25.58 303 GLY A O 1
ATOM 2309 N N . ARG A 1 304 ? 44.674 -23.186 9.896 1.00 29.78 304 ARG A N 1
ATOM 2310 C CA . ARG A 1 304 ? 45.433 -23.036 11.155 1.00 29.78 304 ARG A CA 1
ATOM 2311 C C . ARG A 1 304 ? 46.879 -22.534 10.986 1.00 29.78 304 ARG A C 1
ATOM 2313 O O . ARG A 1 304 ? 47.567 -23.013 10.092 1.00 29.78 304 ARG A O 1
ATOM 2320 N N . ARG A 1 305 ? 47.376 -21.766 11.975 1.00 26.72 305 ARG A N 1
ATOM 2321 C CA . ARG A 1 305 ? 48.689 -21.938 12.657 1.00 26.72 305 ARG A CA 1
ATOM 2322 C C . ARG A 1 305 ? 48.825 -20.992 13.876 1.00 26.72 305 ARG A C 1
ATOM 2324 O O . ARG A 1 305 ? 48.514 -19.813 13.798 1.00 26.72 305 ARG A O 1
ATOM 2331 N N . ARG A 1 306 ? 49.302 -21.544 14.997 1.00 25.11 306 ARG A N 1
ATOM 2332 C CA . ARG A 1 306 ? 49.995 -20.903 16.146 1.00 25.11 306 ARG A CA 1
ATOM 2333 C C . ARG A 1 306 ? 51.396 -21.569 16.229 1.00 25.11 306 ARG A C 1
ATOM 2335 O O . ARG A 1 306 ? 51.542 -22.594 15.553 1.00 25.11 306 ARG A O 1
ATOM 2342 N N . PRO A 1 307 ? 52.377 -21.132 17.057 1.00 36.38 307 PRO A N 1
ATOM 2343 C CA . PRO A 1 307 ? 52.342 -20.093 18.103 1.00 36.38 307 PRO A CA 1
ATOM 2344 C C . PRO A 1 307 ? 53.532 -19.102 18.072 1.00 36.38 307 PRO A C 1
ATOM 2346 O O . PRO A 1 307 ? 54.528 -19.333 17.395 1.00 36.38 307 PRO A O 1
ATOM 2349 N N . GLY A 1 308 ? 53.470 -18.059 18.908 1.00 23.58 308 GLY A N 1
ATOM 2350 C CA . GLY A 1 308 ? 54.677 -17.422 19.440 1.00 23.58 308 GLY A CA 1
ATOM 2351 C C . GLY A 1 308 ? 54.538 -15.939 19.774 1.00 23.58 308 GLY A C 1
ATOM 2352 O O . GLY A 1 308 ? 54.329 -15.131 18.881 1.00 23.58 308 GLY A O 1
ATOM 2353 N N . VAL A 1 309 ? 54.791 -15.641 21.051 1.00 28.16 309 VAL A N 1
ATOM 2354 C CA . VAL A 1 309 ? 55.252 -14.379 21.660 1.00 28.16 309 VAL A CA 1
ATOM 2355 C C . VAL A 1 309 ? 54.236 -13.687 22.576 1.00 28.16 309 VAL A C 1
ATOM 2357 O O . VAL A 1 309 ? 53.187 -13.192 22.172 1.00 28.16 309 VAL A O 1
ATOM 2360 N N . GLU A 1 310 ? 54.612 -13.725 23.856 1.00 25.66 310 GLU A N 1
ATOM 2361 C CA . GLU A 1 310 ? 54.047 -13.063 25.025 1.00 25.66 310 GLU A CA 1
ATOM 2362 C C . GLU A 1 310 ? 54.092 -11.536 24.903 1.00 25.66 310 GLU A C 1
ATOM 2364 O O . GLU A 1 310 ? 55.102 -10.991 24.471 1.00 25.66 310 GLU A O 1
ATOM 2369 N N . HIS A 1 311 ? 53.065 -10.848 25.414 1.00 27.23 311 HIS A N 1
ATOM 2370 C CA . HIS A 1 311 ? 53.271 -9.742 26.356 1.00 27.23 311 HIS A CA 1
ATOM 2371 C C . HIS A 1 311 ? 51.962 -9.316 27.057 1.00 27.23 311 HIS A C 1
ATOM 2373 O O . HIS A 1 311 ? 51.040 -8.814 26.431 1.00 27.23 311 HIS A O 1
ATOM 2379 N N . ARG A 1 312 ? 51.956 -9.542 28.381 1.00 26.52 312 ARG A N 1
ATOM 2380 C CA . ARG A 1 312 ? 51.358 -8.791 29.512 1.00 26.52 312 ARG A CA 1
ATOM 2381 C C . ARG A 1 312 ? 49.961 -8.138 29.389 1.00 26.52 312 ARG A C 1
ATOM 2383 O O . ARG A 1 312 ? 49.792 -7.115 28.738 1.00 26.52 312 ARG A O 1
ATOM 2390 N N . ASP A 1 313 ? 49.047 -8.651 30.222 1.00 26.25 313 ASP A N 1
ATOM 2391 C CA . ASP A 1 313 ? 47.837 -7.992 30.756 1.00 26.25 313 ASP A CA 1
ATOM 2392 C C . ASP A 1 313 ? 48.157 -6.768 31.645 1.00 26.25 313 ASP A C 1
ATOM 2394 O O . ASP A 1 313 ? 49.252 -6.685 32.219 1.00 26.25 313 ASP A O 1
ATOM 2398 N N . PRO A 1 314 ? 47.167 -5.874 31.863 1.00 31.64 314 PRO A N 1
ATOM 2399 C CA . PRO A 1 314 ? 46.477 -5.898 33.159 1.00 31.64 314 PRO A CA 1
ATOM 2400 C C . PRO A 1 314 ? 44.937 -5.737 33.111 1.00 31.64 314 PRO A C 1
ATOM 2402 O O . PRO A 1 314 ? 44.399 -4.793 32.547 1.00 31.64 314 PRO A O 1
ATOM 2405 N N . HIS A 1 315 ? 44.278 -6.606 33.886 1.00 25.23 315 HIS A N 1
ATOM 2406 C CA . HIS A 1 315 ? 43.124 -6.358 34.771 1.00 25.23 315 HIS A CA 1
ATOM 2407 C C . HIS A 1 315 ? 41.761 -5.883 34.211 1.00 25.23 315 HIS A C 1
ATOM 2409 O O . HIS A 1 315 ? 41.503 -4.690 34.117 1.00 25.23 315 HIS A O 1
ATOM 2415 N N . TRP A 1 316 ? 40.784 -6.805 34.172 1.00 24.16 316 TRP A N 1
ATOM 2416 C CA . TRP A 1 316 ? 39.518 -6.648 34.920 1.00 24.16 316 TRP A CA 1
ATOM 2417 C C . TRP A 1 316 ? 38.875 -8.012 35.250 1.00 24.16 316 TRP A C 1
ATOM 2419 O O . TRP A 1 316 ? 38.969 -8.971 34.488 1.00 24.16 316 TRP A O 1
ATOM 2429 N N . ARG A 1 317 ? 38.284 -8.113 36.447 1.00 26.16 317 ARG A N 1
ATOM 2430 C CA . ARG A 1 317 ? 37.858 -9.342 37.144 1.00 26.16 317 ARG A CA 1
ATOM 2431 C C . ARG A 1 317 ? 36.458 -9.823 36.717 1.00 26.16 317 ARG A C 1
ATOM 2433 O O . ARG A 1 317 ? 35.548 -9.016 36.583 1.00 26.16 317 ARG A O 1
ATOM 2440 N N . ARG A 1 318 ? 36.259 -11.148 36.650 1.00 25.69 318 ARG A N 1
ATOM 2441 C CA . ARG A 1 318 ? 34.944 -11.825 36.757 1.00 25.69 318 ARG A CA 1
ATOM 2442 C C . ARG A 1 318 ? 34.685 -12.290 38.201 1.00 25.69 318 ARG A C 1
ATOM 2444 O O . ARG A 1 318 ? 35.643 -12.714 38.854 1.00 25.69 318 ARG A O 1
ATOM 2451 N N . PRO A 1 319 ? 33.425 -12.363 38.665 1.00 29.05 319 PRO A N 1
ATOM 2452 C CA . PRO A 1 319 ? 33.012 -13.305 39.705 1.00 29.05 319 PRO A CA 1
ATOM 2453 C C . PRO A 1 319 ? 32.655 -14.686 39.122 1.00 29.05 319 PRO A C 1
ATOM 2455 O O . PRO A 1 319 ? 32.312 -14.814 37.947 1.00 29.05 319 PRO A O 1
ATOM 2458 N N . ARG A 1 320 ? 32.794 -15.713 39.970 1.00 27.72 320 ARG A N 1
ATOM 2459 C CA . ARG A 1 320 ? 32.655 -17.153 39.697 1.00 27.72 320 ARG A CA 1
ATOM 2460 C C . ARG A 1 320 ? 31.220 -17.680 39.859 1.00 27.72 320 ARG A C 1
ATOM 2462 O O . ARG A 1 320 ? 30.357 -17.006 40.404 1.00 27.72 320 ARG A O 1
ATOM 2469 N N . ALA A 1 321 ? 31.074 -18.908 39.363 1.00 27.23 321 ALA A N 1
ATOM 2470 C CA . ALA A 1 321 ? 29.915 -19.785 39.230 1.00 27.23 321 ALA A CA 1
ATOM 2471 C C . ALA A 1 321 ? 29.290 -20.336 40.532 1.00 27.23 321 ALA A C 1
ATOM 2473 O O . ALA A 1 321 ? 29.909 -20.299 41.593 1.00 27.23 321 ALA A O 1
ATOM 2474 N N . GLY A 1 322 ? 28.108 -20.935 40.353 1.00 26.50 322 GLY A N 1
ATOM 2475 C CA . GLY A 1 322 ? 27.452 -21.968 41.170 1.00 26.50 322 GLY A CA 1
ATOM 2476 C C . GLY A 1 322 ? 26.152 -22.342 40.440 1.00 26.50 322 GLY A C 1
ATOM 2477 O O . GLY A 1 322 ? 25.292 -21.484 40.283 1.00 26.50 322 GLY A O 1
ATOM 2478 N N . ASP A 1 323 ? 26.152 -23.406 39.637 1.00 25.83 323 ASP A N 1
ATOM 2479 C CA . ASP A 1 323 ?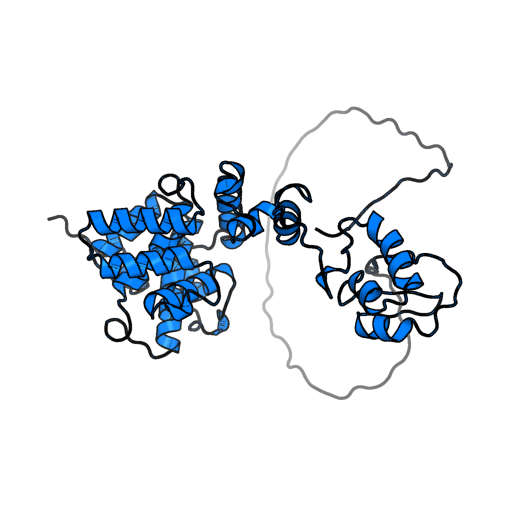 25.828 -24.807 39.980 1.00 25.83 323 ASP A CA 1
ATOM 2480 C C . ASP A 1 323 ? 24.340 -25.097 39.764 1.00 25.83 323 ASP A C 1
ATOM 2482 O O . ASP A 1 323 ? 23.506 -24.445 40.376 1.00 25.83 323 ASP A O 1
ATOM 2486 N N . LEU A 1 324 ? 24.038 -26.065 38.888 1.00 28.20 324 LEU A N 1
ATOM 2487 C CA . LEU A 1 324 ? 23.068 -27.152 39.086 1.00 28.20 324 LEU A CA 1
ATOM 2488 C C . LEU A 1 324 ? 23.158 -28.121 37.885 1.00 28.20 324 LEU A C 1
ATOM 2490 O O . LEU A 1 324 ? 22.587 -27.885 36.822 1.00 28.20 324 LEU A O 1
ATOM 2494 N N . ASP A 1 325 ? 23.896 -29.213 38.091 1.00 27.36 325 ASP A N 1
ATOM 2495 C CA . ASP A 1 325 ? 23.847 -30.455 37.311 1.00 27.36 325 ASP A CA 1
ATOM 2496 C C . ASP A 1 325 ? 22.732 -31.371 37.849 1.00 27.36 325 ASP A C 1
ATOM 2498 O O . ASP A 1 325 ? 22.581 -31.499 39.067 1.00 27.36 325 ASP A O 1
ATOM 2502 N N . ASN A 1 326 ? 22.001 -32.036 36.941 1.00 28.47 326 ASN A N 1
ATOM 2503 C CA . ASN A 1 326 ? 21.659 -33.479 36.937 1.00 28.47 326 ASN A CA 1
ATOM 2504 C C . ASN A 1 326 ? 20.459 -33.742 35.997 1.00 28.47 326 ASN A C 1
ATOM 2506 O O . ASN A 1 326 ? 19.355 -33.272 36.241 1.00 28.47 326 ASN A O 1
ATOM 2510 N N . LEU A 1 327 ? 20.670 -34.353 34.823 1.00 26.70 327 LEU A N 1
ATOM 2511 C CA . LEU A 1 327 ? 20.745 -35.806 34.541 1.00 26.70 327 LEU A CA 1
ATOM 2512 C C . LEU A 1 327 ? 19.367 -36.488 34.365 1.00 26.70 327 LEU A C 1
ATOM 2514 O O . LEU A 1 327 ? 18.750 -36.858 35.360 1.00 26.70 327 LEU A O 1
ATOM 2518 N N . ARG A 1 328 ? 18.980 -36.795 33.109 1.00 26.97 328 ARG A N 1
ATOM 2519 C CA . ARG A 1 328 ? 18.796 -38.168 32.549 1.00 26.97 328 ARG A CA 1
ATOM 2520 C C . ARG A 1 328 ? 17.822 -38.234 31.358 1.00 26.97 328 ARG A C 1
ATOM 2522 O O . ARG A 1 328 ? 16.685 -37.810 31.464 1.00 26.97 328 ARG A O 1
ATOM 2529 N N . ASP A 1 329 ? 18.280 -38.934 30.323 1.00 27.84 329 ASP A N 1
ATOM 2530 C CA . ASP A 1 329 ? 17.546 -39.755 29.337 1.00 27.84 329 ASP A CA 1
ATOM 2531 C C . ASP A 1 329 ? 18.367 -41.066 29.183 1.00 27.84 329 ASP A C 1
ATOM 2533 O O . ASP A 1 329 ? 19.539 -41.043 29.593 1.00 27.84 329 ASP A O 1
ATOM 2537 N N . PRO A 1 330 ? 17.913 -42.191 28.567 1.00 42.69 330 PRO A N 1
ATOM 2538 C CA . PRO A 1 330 ? 16.604 -42.592 28.006 1.00 42.69 330 PRO A CA 1
ATOM 2539 C C . PRO A 1 330 ? 16.197 -44.042 28.448 1.00 42.69 330 PRO A C 1
ATOM 2541 O O . PRO A 1 330 ? 16.723 -44.538 29.450 1.00 42.69 330 PRO A O 1
ATOM 2544 N N . PRO A 1 331 ? 15.299 -44.771 27.731 1.00 35.81 331 PRO A N 1
ATOM 2545 C CA . PRO A 1 331 ? 15.811 -45.743 26.739 1.00 35.81 331 PRO A CA 1
ATOM 2546 C C . PRO A 1 331 ? 14.932 -45.988 25.479 1.00 35.81 331 PRO A C 1
ATOM 2548 O O . PRO A 1 331 ? 13.735 -45.723 25.450 1.00 35.81 331 PRO A O 1
ATOM 2551 N N . THR A 1 332 ? 15.545 -46.588 24.448 1.00 34.69 332 THR A N 1
ATOM 2552 C CA . THR A 1 332 ? 14.912 -47.235 23.269 1.00 34.69 332 THR A CA 1
ATOM 2553 C C . THR A 1 332 ? 14.974 -48.769 23.403 1.00 34.69 332 THR A C 1
ATOM 2555 O O . THR A 1 332 ? 15.858 -49.271 24.100 1.00 34.69 332 THR A O 1
ATOM 2558 N N . PRO A 1 333 ? 14.132 -49.538 22.681 1.00 37.75 333 PRO A N 1
ATOM 2559 C CA . PRO A 1 333 ? 14.660 -50.652 21.859 1.00 37.75 333 PRO A CA 1
ATOM 2560 C C . PRO A 1 333 ? 13.937 -50.819 20.492 1.00 37.75 333 PRO A C 1
ATOM 2562 O O . PRO A 1 333 ? 12.721 -50.714 20.408 1.00 37.75 333 PRO A O 1
ATOM 2565 N N . ALA A 1 334 ? 14.675 -50.898 19.371 1.00 29.20 334 ALA A N 1
ATOM 2566 C CA . ALA A 1 334 ? 15.070 -52.107 18.600 1.00 29.20 334 ALA A CA 1
ATOM 2567 C C . ALA A 1 334 ? 13.958 -52.700 17.689 1.00 29.20 334 ALA A C 1
ATOM 2569 O O . ALA A 1 334 ? 12.981 -53.241 18.179 1.00 29.20 334 ALA A O 1
ATOM 2570 N N . GLY A 1 335 ? 14.039 -52.591 16.351 1.00 27.36 335 GLY A N 1
ATOM 2571 C CA . GLY A 1 335 ? 14.707 -53.526 15.409 1.00 27.36 335 GLY A CA 1
ATOM 2572 C C . GLY A 1 335 ? 13.687 -53.975 14.325 1.00 27.36 335 GLY A C 1
ATOM 2573 O O . GLY A 1 335 ? 12.500 -53.927 14.595 1.00 27.36 335 GLY A O 1
ATOM 2574 N N . ARG A 1 336 ? 13.983 -54.440 13.098 1.00 28.30 336 ARG A N 1
ATOM 2575 C CA . ARG A 1 336 ? 15.216 -54.860 12.408 1.00 28.30 336 ARG A CA 1
ATOM 2576 C C . ARG A 1 336 ? 14.863 -55.229 10.927 1.00 28.30 336 ARG A C 1
ATOM 2578 O O . ARG A 1 336 ? 13.756 -55.699 10.698 1.00 28.30 336 ARG A O 1
ATOM 2585 N N . ARG A 1 337 ? 15.874 -55.212 10.028 1.00 27.19 337 ARG A N 1
ATOM 2586 C CA . ARG A 1 337 ? 16.055 -55.965 8.735 1.00 27.19 337 ARG A CA 1
ATOM 2587 C C . ARG A 1 337 ? 15.467 -55.390 7.423 1.00 27.19 337 ARG A C 1
ATOM 2589 O O . ARG A 1 337 ? 14.381 -54.849 7.459 1.00 27.19 337 ARG A O 1
ATOM 2596 N N . LEU A 1 338 ? 16.020 -55.583 6.207 1.00 26.98 338 LEU A N 1
ATOM 2597 C CA . LEU A 1 338 ? 17.367 -55.811 5.603 1.00 26.98 338 LEU A CA 1
ATOM 2598 C C . LEU A 1 338 ? 17.158 -56.100 4.078 1.00 26.98 338 LEU A C 1
ATOM 2600 O O . LEU A 1 338 ? 16.619 -57.156 3.780 1.00 26.98 338 LEU A O 1
ATOM 2604 N N . GLY A 1 339 ? 17.665 -55.244 3.166 1.00 23.47 339 GLY A N 1
ATOM 2605 C CA . GLY A 1 339 ? 18.197 -55.526 1.793 1.00 23.47 339 GLY A CA 1
ATOM 2606 C C . GLY A 1 339 ? 17.329 -56.206 0.696 1.00 23.47 339 GLY A C 1
ATOM 2607 O O . GLY A 1 339 ? 16.236 -56.659 1.004 1.00 23.47 339 GLY A O 1
ATOM 2608 N N . PRO A 1 340 ? 17.822 -56.357 -0.570 1.00 33.66 340 PRO A N 1
ATOM 2609 C CA . PRO A 1 340 ? 19.183 -56.068 -1.063 1.00 33.66 340 PRO A CA 1
ATOM 2610 C C . PRO A 1 340 ? 19.340 -55.376 -2.461 1.00 33.66 340 PRO A C 1
ATOM 2612 O O . PRO A 1 340 ? 18.527 -55.522 -3.359 1.00 33.66 340 PRO A O 1
ATOM 2615 N N . ARG A 1 341 ? 20.511 -54.728 -2.622 1.00 27.55 341 ARG A N 1
ATOM 2616 C CA . ARG A 1 341 ? 21.507 -54.754 -3.735 1.00 27.55 341 ARG A CA 1
ATOM 2617 C C . ARG A 1 341 ? 21.168 -54.400 -5.203 1.00 27.55 341 ARG A C 1
ATOM 2619 O O . ARG A 1 341 ? 20.447 -55.111 -5.884 1.00 27.55 341 ARG A O 1
ATOM 2626 N N . GLY A 1 342 ? 22.018 -53.506 -5.730 1.00 26.52 342 GLY A N 1
ATOM 2627 C CA . GLY A 1 342 ? 22.587 -53.515 -7.093 1.00 26.52 342 GLY A CA 1
ATOM 2628 C C . GLY A 1 342 ? 22.782 -52.086 -7.615 1.00 26.52 342 GLY A C 1
ATOM 2629 O O . GLY A 1 342 ? 21.857 -51.299 -7.538 1.00 26.52 342 GLY A O 1
ATOM 2630 N N . GLY A 1 343 ? 23.915 -51.597 -8.112 1.00 26.34 343 GLY A N 1
ATOM 2631 C CA . GLY A 1 343 ? 25.278 -52.074 -8.315 1.00 26.34 343 GLY A CA 1
ATOM 2632 C C . GLY A 1 343 ? 26.031 -50.891 -8.953 1.00 26.34 343 GLY A C 1
ATOM 2633 O O . GLY A 1 343 ? 25.497 -50.234 -9.840 1.00 26.34 343 GLY A O 1
ATOM 2634 N N . ARG A 1 344 ? 27.230 -50.560 -8.462 1.00 24.20 344 ARG A N 1
ATOM 2635 C CA . ARG A 1 344 ? 28.135 -49.589 -9.107 1.00 24.20 344 ARG A CA 1
ATOM 2636 C C . ARG A 1 344 ? 28.910 -50.287 -10.228 1.00 24.20 344 ARG A C 1
ATOM 2638 O O . ARG A 1 344 ? 29.240 -51.460 -10.057 1.00 24.20 344 ARG A O 1
ATOM 2645 N N . PRO A 1 345 ? 29.412 -49.532 -11.212 1.00 26.50 345 PRO A N 1
ATOM 2646 C CA . PRO A 1 345 ? 30.768 -49.731 -11.680 1.00 26.50 345 PRO A CA 1
ATOM 2647 C C . PRO A 1 345 ? 31.663 -48.576 -11.228 1.00 26.50 345 PRO A C 1
ATOM 2649 O O . PRO A 1 345 ? 31.349 -47.394 -11.358 1.00 26.50 345 PRO A O 1
ATOM 2652 N N . VAL A 1 346 ? 32.793 -48.979 -10.661 1.00 23.25 346 VAL A N 1
ATOM 2653 C CA . VAL A 1 346 ? 34.003 -48.188 -10.474 1.00 23.25 346 VAL A CA 1
ATOM 2654 C C . VAL A 1 346 ? 34.686 -48.082 -11.836 1.00 23.25 346 VAL A C 1
ATOM 2656 O O . VAL A 1 346 ? 34.915 -49.106 -12.474 1.00 23.25 346 VAL A O 1
ATOM 2659 N N . LEU A 1 347 ? 35.055 -46.873 -12.253 1.00 22.34 347 LEU A N 1
ATOM 2660 C CA . LEU A 1 347 ? 36.099 -46.651 -13.251 1.00 22.34 347 LEU A CA 1
ATOM 2661 C C . LEU A 1 347 ? 37.084 -45.642 -12.667 1.00 22.34 347 LEU A C 1
ATOM 2663 O O . LEU A 1 347 ? 36.798 -44.457 -12.524 1.00 22.34 347 LEU A O 1
ATOM 2667 N N . GLN A 1 348 ? 38.234 -46.172 -12.273 1.00 22.22 348 GLN A N 1
ATOM 2668 C CA . GLN A 1 348 ? 39.433 -45.438 -11.917 1.00 22.22 348 GLN A CA 1
ATOM 2669 C C . GLN A 1 348 ? 40.434 -45.730 -13.034 1.00 22.22 348 GLN A C 1
ATOM 2671 O O . GLN A 1 348 ? 40.806 -46.888 -13.190 1.00 22.22 348 GLN A O 1
ATOM 2676 N N . LEU A 1 349 ? 40.824 -44.713 -13.810 1.00 22.66 349 LEU A N 1
ATOM 2677 C CA . LEU A 1 349 ? 42.111 -44.631 -14.515 1.00 22.66 349 LEU A CA 1
ATOM 2678 C C . LEU A 1 349 ? 42.334 -43.204 -15.059 1.00 22.66 349 LEU A C 1
ATOM 2680 O O . LEU A 1 349 ? 41.682 -42.747 -15.986 1.00 22.66 349 LEU A O 1
ATOM 2684 N N . GLU A 1 350 ? 43.225 -42.525 -14.339 1.00 22.39 350 GLU A N 1
ATOM 2685 C CA . GLU A 1 350 ? 44.245 -41.534 -14.707 1.00 22.39 350 GLU A CA 1
ATOM 2686 C C . GLU A 1 350 ? 44.047 -40.446 -15.793 1.00 22.39 350 GLU A C 1
ATOM 2688 O O . GLU A 1 350 ? 43.885 -40.705 -16.977 1.00 22.39 350 GLU A O 1
ATOM 2693 N N . ARG A 1 351 ? 44.270 -39.205 -15.315 1.00 25.03 351 ARG A N 1
ATOM 2694 C CA . ARG A 1 351 ? 45.033 -38.067 -15.883 1.00 25.03 351 ARG A CA 1
ATOM 2695 C C . ARG A 1 351 ? 44.840 -37.703 -17.364 1.00 25.03 351 ARG A C 1
ATOM 2697 O O . ARG A 1 351 ? 45.448 -38.280 -18.254 1.00 25.03 351 ARG A O 1
ATOM 2704 N N . GLY A 1 352 ? 44.193 -36.557 -17.577 1.00 23.86 352 GLY A N 1
ATOM 2705 C CA . GLY A 1 352 ? 44.310 -35.769 -18.804 1.00 23.86 352 GLY A CA 1
ATOM 2706 C C . GLY A 1 352 ? 43.440 -34.519 -18.732 1.00 23.86 352 GLY A C 1
ATOM 2707 O O . GLY A 1 352 ? 42.222 -34.613 -18.686 1.00 23.86 352 GLY A O 1
ATOM 2708 N N . SER A 1 353 ? 44.075 -33.354 -18.656 1.00 25.36 353 SER A N 1
ATOM 2709 C CA . SER A 1 353 ? 43.472 -32.020 -18.599 1.00 25.36 353 SER A CA 1
ATOM 2710 C C . SER A 1 353 ? 42.510 -31.741 -19.752 1.00 25.36 353 SER A C 1
ATOM 2712 O O . SER A 1 353 ? 42.976 -31.826 -20.875 1.00 25.36 353 SER A O 1
ATOM 2714 N N . TRP A 1 354 ? 41.277 -31.287 -19.495 1.00 23.39 354 TRP A N 1
ATOM 2715 C CA . TRP A 1 354 ? 40.557 -30.320 -20.343 1.00 23.39 354 TRP A CA 1
ATOM 2716 C C . TRP A 1 354 ? 39.526 -29.537 -19.512 1.00 23.39 354 TRP A C 1
ATOM 2718 O O . TRP A 1 354 ? 39.000 -30.005 -18.506 1.00 23.39 354 TRP A O 1
ATOM 2728 N N . ILE A 1 355 ? 39.349 -28.289 -19.924 1.00 23.44 355 ILE A N 1
ATOM 2729 C CA . ILE A 1 355 ? 38.803 -27.129 -19.217 1.00 23.44 355 ILE A CA 1
ATOM 2730 C C . ILE A 1 355 ? 37.274 -27.219 -19.085 1.00 23.44 355 ILE A C 1
ATOM 2732 O O . ILE A 1 355 ? 36.573 -27.332 -20.086 1.00 23.44 355 ILE A O 1
ATOM 2736 N N . GLY A 1 356 ? 36.760 -27.131 -17.854 1.00 22.02 356 GLY A N 1
ATOM 2737 C CA . GLY A 1 356 ? 35.333 -27.024 -17.543 1.00 22.02 356 GLY A CA 1
ATOM 2738 C C . GLY A 1 356 ? 35.008 -25.649 -16.962 1.00 22.02 356 GLY A C 1
ATOM 2739 O O . GLY A 1 356 ? 35.602 -25.236 -15.967 1.00 22.02 356 GLY A O 1
ATOM 2740 N N . TRP A 1 357 ? 34.089 -24.936 -17.608 1.00 21.17 357 TRP A N 1
ATOM 2741 C CA . TRP A 1 357 ? 33.615 -23.611 -17.219 1.00 21.17 357 TRP A CA 1
ATOM 2742 C C . TRP A 1 357 ? 32.742 -23.691 -15.958 1.00 21.17 357 TRP A C 1
ATOM 2744 O O . TRP A 1 357 ? 31.817 -24.495 -15.897 1.00 21.17 357 TRP A O 1
ATOM 2754 N N . SER A 1 358 ? 33.006 -22.830 -14.973 1.00 22.70 358 SER A N 1
ATOM 2755 C CA . SER A 1 358 ? 32.099 -22.555 -13.852 1.00 22.70 358 SER A CA 1
ATOM 2756 C C . SER A 1 358 ? 31.876 -21.046 -13.801 1.00 22.70 358 SER A C 1
ATOM 2758 O O . SER A 1 358 ? 32.775 -20.277 -13.460 1.00 22.70 358 SER A O 1
ATOM 2760 N N . ILE A 1 359 ? 30.682 -20.646 -14.237 1.00 28.88 359 ILE A N 1
ATOM 2761 C CA . ILE A 1 359 ? 30.109 -19.312 -14.070 1.00 28.88 359 ILE A CA 1
ATOM 2762 C C . ILE A 1 359 ? 29.425 -19.328 -12.708 1.00 28.88 359 ILE A C 1
ATOM 2764 O O . ILE A 1 359 ? 28.456 -20.055 -12.533 1.00 28.88 359 ILE A O 1
ATOM 2768 N N . ASP A 1 360 ? 29.924 -18.537 -11.762 1.00 24.41 360 ASP A N 1
ATOM 2769 C CA . ASP A 1 360 ? 29.208 -18.233 -10.527 1.00 24.41 360 ASP A CA 1
ATOM 2770 C C . ASP A 1 360 ? 29.362 -16.743 -10.205 1.00 24.41 360 ASP A C 1
ATOM 2772 O O . ASP A 1 360 ? 30.473 -16.253 -10.000 1.00 24.41 360 ASP A O 1
ATOM 2776 N N . ARG A 1 361 ? 28.197 -16.084 -10.119 1.00 27.88 361 ARG A N 1
ATOM 2777 C CA . ARG A 1 361 ? 27.903 -14.698 -9.708 1.00 27.88 361 ARG A CA 1
ATOM 2778 C C . ARG A 1 361 ? 28.271 -13.584 -10.689 1.00 27.88 361 ARG A C 1
ATOM 2780 O O . ARG A 1 361 ? 29.330 -12.970 -10.622 1.00 27.88 361 ARG A O 1
ATOM 2787 N N . LEU A 1 362 ? 27.280 -13.264 -11.514 1.00 24.69 362 LEU A N 1
ATOM 2788 C CA . LEU A 1 362 ? 27.075 -11.970 -12.156 1.00 24.69 362 LEU A CA 1
ATOM 2789 C C . LEU A 1 362 ? 25.748 -11.383 -11.654 1.00 24.69 362 LEU A C 1
ATOM 2791 O O . LEU A 1 362 ? 24.895 -12.135 -11.183 1.00 24.69 362 LEU A O 1
ATOM 2795 N N . CYS A 1 363 ? 25.643 -10.055 -11.708 1.00 30.48 363 CYS A N 1
ATOM 2796 C CA . CYS A 1 363 ? 24.548 -9.234 -11.194 1.00 30.48 363 CYS A CA 1
ATOM 2797 C C . CYS A 1 363 ? 23.153 -9.812 -11.475 1.00 30.48 363 CYS A C 1
ATOM 2799 O O . CYS A 1 363 ? 22.833 -10.125 -12.622 1.00 30.48 363 CYS A O 1
ATOM 2801 N N . LEU A 1 364 ? 22.333 -9.877 -10.426 1.00 30.70 364 LEU A N 1
ATOM 2802 C CA . LEU A 1 364 ? 20.875 -9.917 -10.493 1.00 30.70 364 LEU A CA 1
ATOM 2803 C C . LEU A 1 364 ? 20.341 -8.723 -9.708 1.00 30.70 364 LEU A C 1
ATOM 2805 O O . LEU A 1 364 ? 20.898 -8.482 -8.610 1.00 30.70 364 LEU A O 1
#

Foldseek 3Di:
DPPDDPPVVCVVLVAPDDPLLVVLLVVLPVFDPLLQQLLLQQLLSQLVQVCVVVVHDDPPQDPRSLLSLLSNQLQSCLGPCLLDQAASLQSSLVVSLVSCVVVVHDVVSSVLSSLLNNCLQPPPPQCVRGSSSNSSSSSSCCLQVVVCVVSGDPCPVVVSCVVRPNPVNNVVSLVSLLVSCVVNVSNQQCVDPSVVSVCVVDPQPPRDHPVVCVVVVPPPDADDDPRNQDAPSDPVVLQVQCLVCLVVVVLVSNLSNADQQFWDDLDVPDTATGSVSSSVPSPPRDPDDDGDDGDDDDDDDDDDDDDDDDDDDDDDDDDDDDDDDDDDDDDDDDDDDDDDDDDDDDDDDDDDDDDDDDDDDDDD

Nearest PDB structures (foldseek):
  6dka-assembly4_F  TM=8.261E-01  e=3.489E-06  Saccharomyces cerevisiae YJM789
  6dk9-assembly4_F  TM=7.958E-01  e=3.050E-06  Saccharomyces cerevisiae YJM789
  6dkd-assembly2_C  TM=8.012E-01  e=4.568E-06  Saccharomyces cerevisiae YJM789
  3wfp-assembly11_E  TM=4.772E-01  e=2.607E-01  Aquifex aeolicus VF5
  3wfp-assembly9_B  TM=4.258E-01  e=4.084E-01  Aquifex aeolicus VF5

Sequence (364 aa):
MTTDAPLPVFEQLRLPDTGLTRDAYTYVAGATPDFIFHHSVRSYVFARAHAQNQGLNAGTDYDDELLFLSCVLHDIGVSEEGNGDQRFEVDGADTAAAFLRERGVEEQRIAIAWDAIALHTSDGIAGRKGTEVALAQAGIGTDILGIRRESLPPGLADEVHALFPRMDLAYALSDAIVTQAKAKPHKASPMTFPGILLRHHLPYGAHPHWYDLLAAAGWGDKPVGVSARRRAETPQQVGAMFTEYLEAGDIEGLVSLYEPNAHFVPTPGTHLVGIEAIRKGPATADRQGHPPQARTARHPSGGRRRPGVEHRDPHWRRPRAGDLDNLRDPPTPAGRRLGPRGGRPVLQLERGSWIGWSIDRLCL

InterPro domains:
  IPR003607 HD/PDEase domain [cd00077] (37-77)
  IPR006674 HD domain [PF01966] (37-125)
  IPR032710 NTF2-like domain superfamily [SSF54427] (234-281)

pLDDT: mean 76.32, std 27.66, range [21.17, 98.94]

Secondary structure (DSSP, 8-state):
----PPPHHHHHTT----HHHHHHHHHHHHHS-HHHHHHHHHHHHHHHHHHHHTT--BTTTB-HHHHHHHHHHTTGGGSSTT--SS-HHHHHHHHHHHHHHHTT--HHHHHHHHHHHHTTT-TTTGGGS-HHHHHHHHHHHHHHH-TTGGGSPTTHHHHHHHHS--TTHHHHHHHHHHHHHHHSGGGS-TTSHHHHHHHHTS-TTSS--HHHHHHHTSS-----GGGGS---SSHHHHHHHHHHHHHTT-HHHHHHTS-TT-EE-SSTT--EESHHHHHHSGGG--S--------PPPP-----------------PPPPP-------------------------------------------